Protein AF-A0A418V9H0-F1 (afdb_monomer)

Organism: NCBI:txid2320857

Sequence (199 aa):
MLCGQLSGVTATQVKPLPQEVEKPQDDLIAQVNNGQFNQQLPSVAAVNKEYMDDPIRFNDLFVCEVPVTAAPTDLKIIPINLLQTDTRQELTVQKDNGTSTTFKFWWYSNKTQSVSVSGTNCSTFGSFTNQVFALKLGWNLVTFTLNDDLKNSTFVVSAPTATRYTWTAANAAGAMLGQSNDPYFLMPWLHLDKYQNRR

pLDDT: mean 76.44, std 20.3, range [29.0, 96.19]

Radius of gyration: 23.07 Å; Cα contacts (8 Å, |Δi|>4): 344; chains: 1; bounding box: 83×70×34 Å

Foldseek 3Di:
DDDDDDDDDDPPPPPPDPPPPPPPPPDVAQEDDPQWGQDPDDDLVCCVVPPQVDFDQPQLQWAAPDKDKDGDRPWGKDKDQWHAYPVRFIKWQWDDPPQKIKTKMKIATQAQDKMFMFGDCTQQLATDHRAIDRDHHTIWIWMKMQGNVSRHIHIDIDHDDSDTTGMDGVLVVCVVSVNNPPPCSSPNSCVPPSNVPPD

Solvent-accessible surface area (backbone atoms only — not comparable to full-atom values): 11790 Å² total; per-residue (Å²): 135,83,88,80,87,82,78,88,75,80,79,73,76,75,71,77,70,76,76,75,71,74,65,76,83,73,48,86,72,56,84,66,58,90,76,53,54,80,78,79,67,78,50,63,68,54,43,63,71,74,55,59,90,71,51,47,49,65,73,47,65,52,45,35,81,53,68,45,70,75,63,60,92,85,49,40,28,50,75,41,50,61,46,40,38,95,86,66,49,47,30,24,38,63,46,78,71,89,60,36,43,33,38,48,27,41,35,32,25,81,45,68,47,77,35,49,34,28,29,40,69,16,55,80,56,15,19,38,74,72,44,58,41,66,45,44,59,30,68,25,27,36,37,38,37,38,37,71,80,63,47,40,34,48,68,45,59,44,75,66,67,97,68,78,63,66,67,35,53,38,64,62,56,25,46,76,70,74,33,65,86,45,95,41,49,80,43,36,34,44,76,38,84,94,32,58,90,64,114

Secondary structure (DSSP, 8-state):
--------------PPPP--------------BTTB----PPPHHHHHHHTTTSPEEGGGGS--SS-EE---TT-EEEEE--EE-TT--EEEEEEE-SS-EEEEEEEEESS-EEEEEEEEEETTTEEEEEEEEEE-SEEEEEEEEE-TTSSBEEEEEEPPPSPPPPPEEHHHHHHHTT-TT-TTTT-GGGGSTTTTT--

Structure (mmCIF, N/CA/C/O backbone):
data_AF-A0A418V9H0-F1
#
_entry.id   AF-A0A418V9H0-F1
#
loop_
_atom_site.group_PDB
_atom_site.id
_atom_site.type_symbol
_atom_site.label_atom_id
_atom_site.label_alt_id
_atom_site.label_comp_id
_atom_site.label_asym_id
_atom_site.label_entity_id
_atom_site.label_seq_id
_atom_site.pdbx_PDB_ins_code
_atom_site.Cartn_x
_atom_site.Cartn_y
_atom_site.Cartn_z
_atom_site.occupancy
_atom_site.B_iso_or_equiv
_atom_site.auth_seq_id
_atom_site.auth_comp_id
_atom_site.auth_asym_id
_atom_site.auth_atom_id
_atom_site.pdbx_PDB_model_num
ATOM 1 N N . MET A 1 1 ? -66.451 -52.970 -14.010 1.00 36.41 1 MET A N 1
ATOM 2 C CA . MET A 1 1 ? -65.063 -53.221 -13.561 1.00 36.41 1 MET A CA 1
ATOM 3 C C . MET A 1 1 ? -64.454 -51.856 -13.278 1.00 36.41 1 MET A C 1
ATOM 5 O O . MET A 1 1 ? -64.444 -51.046 -14.187 1.00 36.41 1 MET A O 1
ATOM 9 N N . LEU A 1 2 ? -64.394 -51.425 -12.018 1.00 30.86 2 LEU A N 1
ATOM 10 C CA . LEU A 1 2 ? -63.326 -51.678 -11.032 1.00 30.86 2 LEU A CA 1
ATOM 11 C C . LEU A 1 2 ? -61.987 -50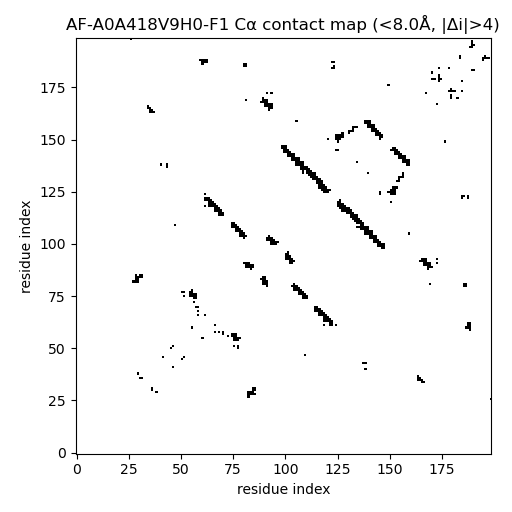.998 -11.381 1.00 30.86 2 LEU A C 1
ATOM 13 O O . LEU A 1 2 ? -61.351 -51.374 -12.357 1.00 30.86 2 LEU A O 1
ATOM 17 N N . CYS A 1 3 ? -61.594 -50.105 -10.458 1.00 29.00 3 CYS A N 1
ATOM 18 C CA . CYS A 1 3 ? -60.249 -49.609 -10.117 1.00 29.00 3 CYS A CA 1
ATOM 19 C C . CYS A 1 3 ? -59.576 -48.612 -11.089 1.00 29.00 3 CYS A C 1
ATOM 21 O O . CYS A 1 3 ? -59.570 -48.817 -12.288 1.00 29.00 3 CYS A O 1
ATOM 23 N N . GLY A 1 4 ? -58.954 -47.517 -10.640 1.00 31.64 4 GLY A N 1
ATOM 24 C CA . GLY A 1 4 ? -58.598 -47.135 -9.275 1.00 31.64 4 GLY A CA 1
ATOM 25 C C . GLY A 1 4 ? -58.100 -45.688 -9.169 1.00 31.64 4 GLY A C 1
ATOM 26 O O . GLY A 1 4 ? -57.751 -45.045 -10.155 1.00 31.64 4 GLY A O 1
ATOM 27 N N . GLN A 1 5 ? -58.128 -45.205 -7.927 1.00 39.94 5 GLN A N 1
ATOM 28 C CA . GLN A 1 5 ? -57.649 -43.910 -7.451 1.00 39.94 5 GLN A CA 1
ATOM 29 C C . GLN A 1 5 ? -56.185 -43.650 -7.825 1.00 39.94 5 GLN A C 1
ATOM 31 O O . GLN A 1 5 ? -55.339 -44.522 -7.639 1.00 39.94 5 GLN A O 1
ATOM 36 N N . LEU A 1 6 ? -55.875 -42.401 -8.178 1.00 36.12 6 LEU A N 1
ATOM 37 C CA . LEU A 1 6 ? -54.616 -41.789 -7.769 1.00 36.12 6 LEU A CA 1
ATOM 38 C C . LEU A 1 6 ? -54.927 -40.597 -6.871 1.00 36.12 6 LEU A C 1
ATOM 40 O O . LEU A 1 6 ? -55.603 -39.637 -7.238 1.00 36.12 6 LEU A O 1
ATOM 44 N N . SER A 1 7 ? -54.481 -40.789 -5.643 1.00 36.09 7 SER A N 1
ATOM 45 C CA . SER A 1 7 ? -54.538 -39.938 -4.475 1.00 36.09 7 SER A CA 1
ATOM 46 C C . SER A 1 7 ? -53.909 -38.571 -4.724 1.00 36.09 7 SER A C 1
ATOM 48 O O . SER A 1 7 ? -53.029 -38.411 -5.567 1.00 36.09 7 SER A O 1
ATOM 50 N N . GLY A 1 8 ? -54.375 -37.592 -3.952 1.00 42.38 8 GLY A N 1
ATOM 51 C CA . GLY A 1 8 ? -53.962 -36.204 -4.049 1.00 42.38 8 GLY A CA 1
ATOM 52 C C . GLY A 1 8 ? -52.459 -35.979 -3.921 1.00 42.38 8 GLY A C 1
ATOM 53 O O . GLY A 1 8 ? -51.765 -36.615 -3.131 1.00 42.38 8 GLY A O 1
ATOM 54 N N . VAL A 1 9 ? -52.002 -34.971 -4.652 1.00 33.25 9 VAL A N 1
ATOM 55 C CA . VAL A 1 9 ? -50.836 -34.184 -4.279 1.00 33.25 9 VAL A CA 1
ATOM 56 C C . VAL A 1 9 ? -51.324 -32.747 -4.240 1.00 33.25 9 VAL A C 1
ATOM 58 O O . VAL A 1 9 ? -51.521 -32.105 -5.270 1.00 33.25 9 VAL A O 1
ATOM 61 N N . THR A 1 10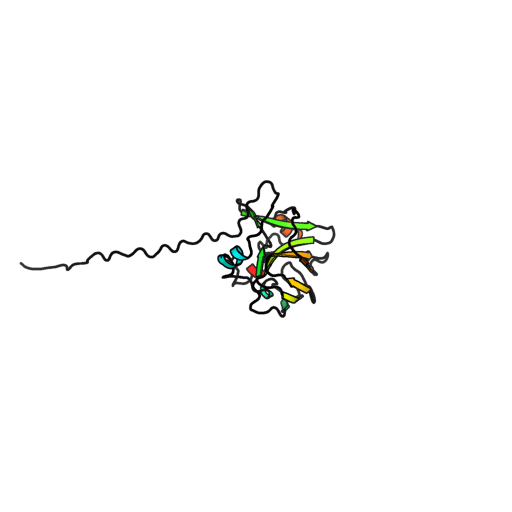 ? -51.609 -32.259 -3.037 1.00 39.78 10 THR A N 1
ATOM 62 C CA . THR A 1 10 ? -51.702 -30.827 -2.776 1.00 39.78 10 THR A CA 1
ATOM 63 C C . THR A 1 10 ? -50.382 -30.233 -3.246 1.00 39.78 10 THR A C 1
ATOM 65 O O . THR A 1 10 ? -49.327 -30.665 -2.785 1.00 39.78 10 THR A O 1
ATOM 68 N N . ALA A 1 11 ? -50.422 -29.298 -4.194 1.00 37.00 11 ALA A N 1
ATOM 69 C CA . ALA A 1 11 ? -49.233 -28.566 -4.595 1.00 37.00 11 ALA A CA 1
ATOM 70 C C . ALA A 1 11 ? -48.681 -27.867 -3.348 1.00 37.00 11 ALA A C 1
ATOM 72 O O . ALA A 1 11 ? -49.250 -26.883 -2.874 1.00 37.00 11 ALA A O 1
ATOM 73 N N . THR A 1 12 ? -47.609 -28.411 -2.775 1.00 34.84 12 THR A N 1
ATOM 74 C CA . THR A 1 12 ? -46.827 -27.723 -1.759 1.00 34.84 12 THR A CA 1
ATOM 75 C C . THR A 1 12 ? -46.377 -26.430 -2.419 1.00 34.84 12 THR A C 1
ATOM 77 O O . THR A 1 12 ? -45.584 -26.466 -3.360 1.00 34.84 12 THR A O 1
ATOM 80 N N . GLN A 1 13 ? -46.937 -25.295 -1.991 1.00 35.38 13 GLN A N 1
ATOM 81 C CA . GLN A 1 13 ? -46.391 -23.991 -2.336 1.00 35.38 13 GLN A CA 1
ATOM 82 C C . GLN A 1 13 ? -44.924 -24.036 -1.927 1.00 35.38 13 GLN A C 1
ATOM 84 O O . GLN A 1 13 ? -44.600 -24.032 -0.738 1.00 35.38 13 GLN A O 1
ATOM 89 N N . VAL A 1 14 ? -44.041 -24.139 -2.918 1.00 33.53 14 VAL A N 1
ATOM 90 C CA . VAL A 1 14 ? -42.623 -23.900 -2.718 1.00 33.53 14 VAL A CA 1
ATOM 91 C C . VAL A 1 14 ? -42.556 -22.447 -2.284 1.00 33.53 14 VAL A C 1
ATOM 93 O O . VAL A 1 14 ? -42.727 -21.535 -3.091 1.00 33.53 14 VAL A O 1
ATOM 96 N N . LYS A 1 15 ? -42.423 -22.238 -0.972 1.00 35.03 15 LYS A N 1
ATOM 97 C CA . LYS A 1 15 ? -42.097 -20.938 -0.405 1.00 35.03 15 LYS A CA 1
ATOM 98 C C . LYS A 1 15 ? -40.862 -20.474 -1.175 1.00 35.03 15 LYS A C 1
ATOM 100 O O . LYS A 1 15 ? -39.882 -21.225 -1.170 1.00 35.03 15 LYS A O 1
ATOM 105 N N . PRO A 1 16 ? -40.898 -19.321 -1.864 1.00 37.69 16 PRO A N 1
ATOM 106 C CA . PRO A 1 16 ? -39.698 -18.800 -2.485 1.00 37.69 16 PRO A CA 1
ATOM 107 C C . PRO A 1 16 ? -38.648 -18.745 -1.383 1.00 37.69 16 PRO A C 1
ATOM 109 O O . PRO A 1 16 ? -38.881 -18.131 -0.334 1.00 37.69 16 PRO A O 1
ATOM 112 N N . LEU A 1 17 ? -37.542 -19.466 -1.572 1.00 34.19 17 LEU A N 1
ATOM 113 C CA . LEU A 1 17 ? -36.351 -19.207 -0.780 1.00 34.19 17 LEU A CA 1
ATOM 114 C C . LEU A 1 17 ? -36.118 -17.697 -0.884 1.00 34.19 17 LEU A C 1
ATOM 116 O O . LEU A 1 17 ? -36.295 -17.157 -1.984 1.00 34.19 17 LEU A O 1
ATOM 120 N N . PRO A 1 18 ? -35.822 -16.997 0.227 1.00 38.66 18 PRO A N 1
ATOM 121 C CA . PRO A 1 18 ? -35.423 -15.605 0.130 1.00 38.66 18 PRO A CA 1
ATOM 122 C C . PRO A 1 18 ? -34.350 -15.563 -0.948 1.00 38.66 18 PRO A C 1
ATOM 124 O O . PRO A 1 18 ? -33.385 -16.322 -0.853 1.00 38.66 18 PRO A O 1
ATOM 127 N N . GLN A 1 19 ? -34.569 -14.774 -2.004 1.00 35.78 19 GLN A N 1
ATOM 128 C CA . GLN A 1 19 ? -33.468 -14.420 -2.879 1.00 35.78 19 GLN A CA 1
ATOM 129 C C . GLN A 1 19 ? -32.416 -13.874 -1.929 1.00 35.78 19 GLN A C 1
ATOM 131 O O . GLN A 1 19 ? -32.634 -12.846 -1.282 1.00 35.78 19 GLN A O 1
ATOM 136 N N . GLU A 1 20 ? -31.337 -14.629 -1.762 1.00 35.72 20 GLU A N 1
ATOM 137 C CA . GLU A 1 20 ? -30.095 -14.064 -1.302 1.00 35.72 20 GLU A CA 1
ATOM 138 C C . GLU A 1 20 ? -29.830 -12.993 -2.348 1.00 35.72 20 GLU A C 1
ATOM 140 O O . GLU A 1 20 ? -29.535 -13.284 -3.506 1.00 35.72 20 GLU A O 1
ATOM 145 N N . VAL A 1 21 ? -30.185 -11.758 -1.992 1.00 37.34 21 VAL A N 1
ATOM 146 C CA . VAL A 1 21 ? -29.802 -10.591 -2.759 1.00 37.34 21 VAL A CA 1
ATOM 147 C C . VAL A 1 21 ? -28.298 -10.673 -2.681 1.00 37.34 21 VAL A C 1
ATOM 149 O O . VAL A 1 21 ? -27.724 -10.356 -1.639 1.00 37.34 21 VAL A O 1
ATOM 152 N N . GLU A 1 22 ? -27.705 -11.233 -3.730 1.00 34.69 22 GLU A N 1
ATOM 153 C CA . GLU A 1 22 ? -26.295 -11.134 -4.024 1.00 34.69 22 GLU A CA 1
ATOM 154 C C . GLU A 1 22 ? -26.033 -9.641 -3.907 1.00 34.69 22 GLU A C 1
ATOM 156 O O . GLU A 1 22 ? -26.464 -8.845 -4.749 1.00 34.69 22 GLU A O 1
ATOM 161 N N . LYS A 1 23 ? -25.513 -9.228 -2.742 1.00 33.81 23 LYS A N 1
ATOM 162 C CA . LYS A 1 23 ? -25.071 -7.857 -2.574 1.00 33.81 23 LYS A CA 1
ATOM 163 C C . LYS A 1 23 ? -24.129 -7.673 -3.749 1.00 33.81 23 LYS A C 1
ATOM 165 O O . LYS A 1 23 ? -23.259 -8.535 -3.916 1.00 33.81 23 LYS A O 1
ATOM 170 N N . PRO A 1 24 ? -24.298 -6.618 -4.560 1.00 37.59 24 PRO A N 1
ATOM 171 C CA . PRO A 1 24 ? -23.217 -6.216 -5.424 1.00 37.59 24 PRO A CA 1
ATOM 172 C C . PRO A 1 24 ? -21.984 -6.244 -4.533 1.00 37.59 24 PRO A C 1
ATOM 174 O O . PRO A 1 24 ? -21.991 -5.675 -3.433 1.00 37.59 24 PRO A O 1
ATOM 177 N N . GLN A 1 25 ? -20.993 -7.027 -4.935 1.00 39.03 25 GLN A N 1
ATOM 178 C CA .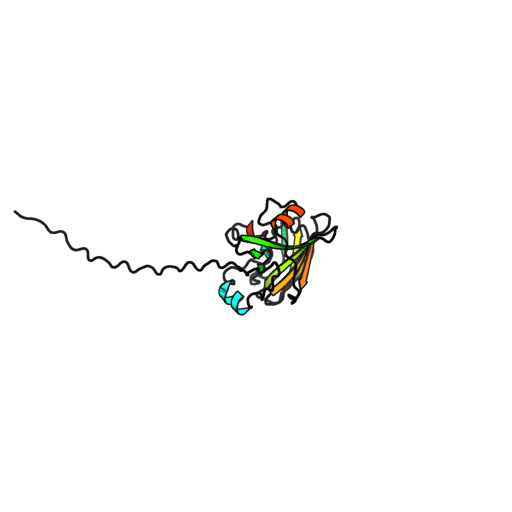 GLN A 1 25 ? -19.652 -6.861 -4.428 1.00 39.03 25 GLN A CA 1
ATOM 179 C C . GLN A 1 25 ? -19.255 -5.496 -4.989 1.00 39.03 25 GLN A C 1
ATOM 181 O O . GLN A 1 25 ? -18.672 -5.379 -6.061 1.00 39.03 25 GLN A O 1
ATOM 186 N N . ASP A 1 26 ? -19.794 -4.450 -4.359 1.00 38.88 26 ASP A N 1
ATOM 187 C CA . ASP A 1 26 ? -19.398 -3.082 -4.563 1.00 38.88 26 ASP A CA 1
ATOM 188 C C . ASP A 1 26 ? -18.017 -3.070 -3.928 1.00 38.88 26 ASP A C 1
ATOM 190 O O . ASP A 1 26 ? -17.820 -2.707 -2.765 1.00 38.88 26 ASP A O 1
ATOM 194 N N . ASP A 1 27 ? -17.046 -3.517 -4.724 1.00 40.44 27 ASP A N 1
ATOM 195 C CA . ASP A 1 27 ? -15.684 -3.035 -4.663 1.00 40.44 27 ASP A CA 1
ATOM 196 C C . ASP A 1 27 ? -15.790 -1.522 -4.443 1.00 40.44 27 ASP A C 1
ATOM 198 O O . ASP A 1 27 ? -16.776 -0.881 -4.820 1.00 40.44 27 ASP A O 1
ATOM 202 N N . LEU A 1 28 ? -14.806 -0.906 -3.806 1.00 40.28 28 LEU A N 1
ATOM 203 C CA . LEU A 1 28 ? -14.774 0.545 -3.647 1.00 40.28 28 LEU A CA 1
ATOM 204 C C . LEU A 1 28 ? -14.651 1.224 -5.035 1.00 40.28 28 LEU A C 1
ATOM 206 O O . LEU A 1 28 ? -13.593 1.738 -5.391 1.00 40.28 28 LEU A O 1
ATOM 210 N N . ILE A 1 29 ? -15.730 1.228 -5.832 1.00 37.91 29 ILE A N 1
ATOM 211 C CA . ILE A 1 29 ? -15.846 1.776 -7.180 1.00 37.91 29 ILE A CA 1
ATOM 212 C C . ILE A 1 29 ? -16.030 3.261 -6.984 1.00 37.91 29 ILE A C 1
ATOM 214 O O . ILE A 1 29 ? -17.123 3.815 -6.853 1.00 37.91 29 ILE A O 1
ATOM 218 N N . ALA A 1 30 ? -14.901 3.925 -6.894 1.00 43.41 30 ALA A N 1
ATOM 219 C CA . ALA A 1 30 ? -14.876 5.346 -6.735 1.00 43.41 30 ALA A CA 1
ATOM 220 C C . ALA A 1 30 ? -14.892 5.994 -8.119 1.00 43.41 30 ALA A C 1
ATOM 222 O O . ALA A 1 30 ? -14.017 5.762 -8.951 1.00 43.41 30 ALA A O 1
ATOM 223 N N . GLN A 1 31 ? -15.916 6.806 -8.371 1.00 38.06 31 GLN A N 1
ATOM 224 C CA . GLN A 1 31 ? -16.119 7.437 -9.671 1.00 38.06 31 GLN A CA 1
ATOM 225 C C . GLN A 1 31 ? -14.971 8.405 -10.001 1.00 38.06 31 GLN A C 1
ATOM 227 O O . GLN A 1 31 ? -14.686 9.343 -9.251 1.00 38.06 31 GLN A O 1
ATOM 232 N N . VAL A 1 32 ? -14.312 8.183 -11.141 1.00 40.53 32 VAL A N 1
ATOM 233 C CA . VAL A 1 32 ? -13.245 9.045 -11.665 1.00 40.53 32 VAL A CA 1
ATOM 234 C C . VAL A 1 32 ? -13.847 10.005 -12.689 1.00 40.53 32 VAL A C 1
ATOM 236 O O . VAL A 1 32 ? -14.213 9.592 -13.781 1.00 40.53 32 VAL A O 1
ATOM 239 N N . ASN A 1 33 ? -13.897 11.302 -12.372 1.00 35.50 33 ASN A N 1
ATOM 240 C CA . ASN A 1 33 ? -14.222 12.346 -13.349 1.00 35.50 33 ASN A CA 1
ATOM 241 C C . ASN A 1 33 ? -12.935 13.082 -13.769 1.00 35.50 33 ASN A C 1
ATOM 243 O O . ASN A 1 33 ? -12.252 13.681 -12.938 1.00 35.50 33 ASN A O 1
ATOM 247 N N . ASN A 1 34 ? -12.599 13.055 -15.066 1.00 40.12 34 ASN A N 1
ATOM 248 C CA . ASN A 1 34 ? -11.502 13.820 -15.692 1.00 40.12 34 ASN A CA 1
ATOM 249 C C . ASN A 1 34 ? -10.098 13.640 -15.077 1.00 40.12 34 ASN A C 1
ATOM 251 O O . ASN A 1 34 ? -9.319 14.591 -15.009 1.00 40.12 34 ASN A O 1
ATOM 255 N N . GLY A 1 35 ? -9.758 12.435 -14.608 1.00 35.44 35 GLY A N 1
ATOM 256 C CA . GLY A 1 35 ? -8.418 12.149 -14.073 1.00 35.44 35 GLY A CA 1
ATOM 257 C C . GLY A 1 35 ? -8.074 12.909 -12.783 1.00 35.44 35 GLY A C 1
ATOM 258 O O . GLY A 1 35 ? -6.928 12.874 -12.337 1.00 35.44 35 GLY A O 1
ATOM 259 N N . GLN A 1 36 ? -9.052 13.581 -12.164 1.00 36.53 36 GLN A N 1
ATOM 260 C CA . GLN A 1 36 ? -8.917 14.207 -10.856 1.00 36.53 36 GLN A CA 1
ATOM 261 C C . GLN A 1 36 ? -9.799 13.471 -9.865 1.00 36.53 36 GLN A C 1
ATOM 263 O O . GLN A 1 36 ? -11.017 13.620 -9.833 1.00 36.53 36 GLN A O 1
ATOM 268 N N . PHE A 1 37 ? -9.157 12.674 -9.030 1.00 48.69 37 PHE A N 1
ATOM 269 C CA . PHE A 1 37 ? -9.846 11.927 -8.006 1.00 48.69 37 PHE A CA 1
ATOM 270 C C . PHE A 1 37 ? -9.773 12.669 -6.673 1.00 48.69 37 PHE A C 1
ATOM 272 O O . PHE A 1 37 ? -8.701 12.848 -6.094 1.00 48.69 37 PHE A O 1
ATOM 279 N N . ASN A 1 38 ? -10.932 13.133 -6.212 1.00 44.97 38 ASN A N 1
ATOM 280 C CA . ASN A 1 38 ? -11.139 13.713 -4.892 1.00 44.97 38 ASN A CA 1
ATOM 281 C C . ASN A 1 38 ? -11.842 12.662 -4.028 1.00 44.97 38 ASN A C 1
ATOM 283 O O . ASN A 1 38 ? -13.038 12.789 -3.776 1.00 44.97 38 ASN A O 1
ATOM 287 N N . GLN A 1 39 ? -11.168 11.571 -3.649 1.00 57.22 39 GLN A N 1
ATOM 288 C CA . GLN A 1 39 ? -11.829 10.601 -2.776 1.00 57.22 39 GLN A CA 1
ATOM 289 C C . GLN A 1 39 ? -12.039 11.232 -1.402 1.00 57.22 39 GLN A C 1
ATOM 291 O O . GLN A 1 39 ? -11.108 11.387 -0.613 1.00 57.22 39 GLN A O 1
ATOM 296 N N . GLN A 1 40 ? -13.295 11.528 -1.083 1.00 61.94 40 GLN A N 1
ATOM 297 C CA . GLN A 1 40 ? -13.753 11.289 0.273 1.00 61.94 40 GLN A CA 1
ATOM 298 C C . GLN A 1 40 ? -13.736 9.771 0.451 1.00 61.94 40 GLN A C 1
ATOM 300 O O . GLN A 1 40 ? -14.643 9.077 0.000 1.00 61.94 40 GLN A O 1
ATOM 305 N N . LEU A 1 41 ? -12.651 9.250 1.026 1.00 74.06 41 LEU A N 1
ATOM 306 C CA . LEU A 1 41 ? -12.591 7.857 1.459 1.00 74.06 41 LEU A CA 1
ATOM 307 C C . LEU A 1 41 ? -13.832 7.557 2.320 1.00 74.06 41 LEU A C 1
ATOM 309 O O . LEU A 1 41 ? -14.263 8.446 3.068 1.00 74.06 41 LEU A O 1
ATOM 313 N N . PRO A 1 42 ? -14.409 6.343 2.255 1.00 75.31 42 PRO A N 1
ATOM 314 C CA . PRO A 1 42 ? -15.587 6.022 3.045 1.00 75.31 42 PRO A CA 1
ATOM 315 C C . PRO A 1 42 ? -15.347 6.322 4.523 1.00 75.31 42 PRO A C 1
ATOM 317 O O . PRO A 1 42 ? -14.252 6.109 5.051 1.00 75.31 42 PRO A O 1
ATOM 320 N N . SER A 1 43 ? -16.373 6.823 5.209 1.00 77.19 43 SER A N 1
ATOM 321 C CA . SER A 1 43 ? -16.249 7.110 6.638 1.00 77.19 43 SER A CA 1
ATOM 322 C C . SER A 1 43 ? -15.877 5.847 7.424 1.00 77.19 43 SER A C 1
ATOM 324 O O . SER A 1 43 ? -16.249 4.738 7.046 1.00 77.19 43 SER A O 1
ATOM 326 N N . VAL A 1 44 ? -15.212 6.013 8.569 1.00 77.75 44 VAL A N 1
ATOM 327 C CA . VAL A 1 44 ? -14.890 4.911 9.498 1.00 77.75 44 VAL A CA 1
ATOM 328 C C . VAL A 1 44 ? -16.127 4.061 9.816 1.00 77.75 44 VAL A C 1
ATOM 330 O O . VAL A 1 44 ? -16.047 2.838 9.870 1.00 77.75 44 VAL A O 1
ATOM 333 N N . ALA A 1 45 ? -17.286 4.703 9.989 1.00 78.00 45 ALA A N 1
ATOM 334 C CA . ALA A 1 45 ? -18.546 4.018 10.255 1.00 78.00 45 ALA A CA 1
ATOM 335 C C . ALA A 1 45 ? -19.021 3.171 9.063 1.00 78.00 45 ALA A C 1
ATOM 337 O O . ALA A 1 45 ? -19.454 2.041 9.271 1.00 78.00 45 ALA A O 1
ATOM 338 N N . ALA A 1 46 ? -18.906 3.690 7.836 1.00 81.19 46 ALA A N 1
ATOM 339 C CA . ALA A 1 46 ? -19.231 2.939 6.623 1.00 81.19 46 ALA A CA 1
ATOM 340 C C . ALA A 1 46 ? -18.296 1.735 6.470 1.00 81.19 46 ALA A C 1
ATOM 342 O O . ALA A 1 46 ? -18.769 0.613 6.317 1.00 81.19 46 ALA A O 1
ATOM 343 N N . VAL A 1 47 ? -16.984 1.938 6.650 1.00 80.25 47 VAL A N 1
ATOM 344 C CA . VAL A 1 47 ? -16.010 0.846 6.543 1.00 80.25 47 VAL A CA 1
ATOM 345 C C . VAL A 1 47 ? -16.268 -0.253 7.567 1.00 80.25 47 VAL A C 1
ATOM 347 O O . VAL A 1 47 ? -16.316 -1.431 7.217 1.00 80.25 47 VAL A O 1
ATOM 350 N N . ASN A 1 48 ? -16.506 0.131 8.822 1.00 79.12 48 ASN A N 1
ATOM 351 C CA . ASN A 1 48 ? -16.821 -0.816 9.888 1.00 79.12 48 ASN A CA 1
ATOM 352 C C . ASN A 1 48 ? -18.127 -1.578 9.681 1.00 79.12 48 ASN A C 1
ATOM 354 O O . ASN A 1 48 ? -18.258 -2.677 10.209 1.00 79.12 48 ASN A O 1
ATOM 358 N N . LYS A 1 49 ? -19.082 -1.007 8.946 1.00 80.38 49 LYS A N 1
ATOM 359 C CA . LYS A 1 49 ? -20.372 -1.636 8.679 1.00 80.38 49 LYS A CA 1
ATOM 360 C C . LYS A 1 49 ? -20.338 -2.554 7.456 1.00 80.38 49 LYS A C 1
ATOM 362 O O . LYS A 1 49 ? -21.049 -3.551 7.451 1.00 80.38 49 LYS A O 1
ATOM 367 N N . GLU A 1 50 ? -19.585 -2.191 6.422 1.00 77.75 50 GLU A N 1
ATOM 368 C CA . GLU A 1 50 ? -19.702 -2.813 5.095 1.00 77.75 50 GLU A CA 1
ATOM 369 C C . GLU A 1 50 ? -18.534 -3.736 4.739 1.00 77.75 50 GLU A C 1
ATOM 371 O O . GLU A 1 50 ? -18.761 -4.743 4.080 1.00 77.75 50 GLU A O 1
ATOM 376 N N . TYR A 1 51 ? -17.311 -3.444 5.202 1.00 76.69 51 TYR A N 1
ATOM 377 C CA . TYR A 1 51 ? -16.095 -4.113 4.700 1.00 76.69 51 TYR A CA 1
ATOM 378 C C . TYR A 1 51 ? -15.285 -4.834 5.791 1.00 76.69 51 TYR A C 1
ATOM 380 O O . TYR A 1 51 ? -14.279 -5.483 5.515 1.00 76.69 51 TYR A O 1
ATOM 388 N N . MET A 1 52 ? -15.700 -4.734 7.056 1.00 78.62 52 MET A N 1
ATOM 389 C CA . MET A 1 52 ? -14.933 -5.243 8.205 1.00 78.62 52 MET A CA 1
ATOM 390 C C . MET A 1 52 ? -15.209 -6.697 8.591 1.00 78.62 52 MET A C 1
ATOM 392 O O . MET A 1 52 ? -14.584 -7.211 9.536 1.00 78.62 52 MET A O 1
ATOM 396 N N . ASP A 1 53 ? -16.094 -7.352 7.846 1.00 74.81 53 ASP A N 1
ATOM 397 C CA . ASP A 1 53 ? -16.341 -8.787 7.947 1.00 74.81 53 ASP A CA 1
ATOM 398 C C . ASP A 1 53 ? -15.202 -9.600 7.323 1.00 74.81 53 ASP A C 1
ATOM 400 O O . ASP A 1 53 ? -14.985 -10.736 7.741 1.00 74.81 53 ASP A O 1
ATOM 404 N N . ASP A 1 54 ? -14.412 -9.006 6.417 1.00 74.56 54 ASP A N 1
ATOM 405 C CA . ASP A 1 54 ? -13.381 -9.749 5.691 1.00 74.56 54 ASP A CA 1
ATOM 406 C C . ASP A 1 54 ? -12.042 -9.008 5.446 1.00 74.56 54 ASP A C 1
ATOM 408 O O . ASP A 1 54 ? -11.556 -8.915 4.316 1.00 74.56 54 ASP A O 1
ATOM 412 N N . PRO A 1 55 ? -11.392 -8.479 6.499 1.00 84.06 55 PRO A N 1
ATOM 413 C CA . PRO A 1 55 ? -10.143 -7.731 6.379 1.00 84.06 55 PRO A CA 1
ATOM 414 C C . PRO A 1 55 ? -8.940 -8.623 6.040 1.00 84.06 55 PRO A C 1
ATOM 416 O O . PRO A 1 55 ? -8.902 -9.820 6.338 1.00 84.06 55 PRO A O 1
ATOM 419 N N . ILE A 1 56 ? -7.879 -7.999 5.530 1.00 88.31 56 ILE A N 1
ATOM 420 C CA . ILE A 1 56 ? -6.575 -8.645 5.368 1.00 88.31 56 ILE A CA 1
ATOM 421 C C . ILE A 1 56 ? -5.817 -8.550 6.691 1.00 88.31 56 ILE A C 1
ATOM 423 O O . ILE A 1 56 ? -5.785 -7.502 7.349 1.00 88.31 56 ILE A O 1
ATOM 427 N N . ARG A 1 57 ? -5.206 -9.662 7.118 1.00 88.50 57 ARG A N 1
ATOM 428 C CA . ARG A 1 57 ? -4.347 -9.630 8.305 1.00 88.50 57 ARG A CA 1
ATOM 429 C C . ARG A 1 57 ? -3.091 -8.858 7.949 1.00 88.50 57 ARG A C 1
ATOM 431 O O . ARG A 1 57 ? -2.507 -9.080 6.895 1.00 88.50 57 ARG A O 1
ATOM 438 N N . PHE A 1 58 ? -2.622 -8.025 8.870 1.00 89.69 58 PHE A N 1
ATOM 439 C CA . PHE A 1 58 ? -1.452 -7.180 8.631 1.00 89.69 58 PHE A CA 1
ATOM 440 C C . PHE A 1 58 ? -0.226 -7.963 8.116 1.00 89.69 58 PHE A C 1
ATOM 442 O O . PHE A 1 58 ? 0.465 -7.505 7.215 1.00 89.69 58 PHE A O 1
ATOM 449 N N . ASN A 1 59 ? 0.007 -9.172 8.637 1.00 84.00 59 ASN A N 1
ATOM 450 C CA . ASN A 1 59 ? 1.128 -10.023 8.222 1.00 84.00 59 ASN A CA 1
ATOM 451 C C . ASN A 1 59 ? 1.038 -10.477 6.764 1.00 84.00 59 ASN A C 1
ATOM 453 O O . ASN A 1 59 ? 2.064 -10.678 6.130 1.00 84.00 59 ASN A O 1
ATOM 457 N N . ASP A 1 60 ? -0.176 -10.648 6.251 1.00 89.00 60 ASP A N 1
ATOM 458 C CA . ASP A 1 60 ? -0.395 -11.165 4.908 1.00 89.00 60 ASP A CA 1
ATOM 459 C C . ASP A 1 60 ? -0.280 -10.082 3.832 1.00 89.00 60 ASP A C 1
ATOM 461 O O . ASP A 1 60 ? -0.168 -10.410 2.656 1.00 89.00 60 ASP A O 1
ATOM 465 N N . LEU A 1 61 ? -0.263 -8.800 4.225 1.00 89.94 61 LEU A N 1
ATOM 466 C CA . LEU A 1 61 ? -0.002 -7.682 3.310 1.00 89.94 61 LEU A CA 1
ATOM 467 C C . LEU A 1 61 ? 1.367 -7.802 2.631 1.00 89.94 61 LEU A C 1
ATOM 469 O O . LEU A 1 61 ? 1.576 -7.222 1.568 1.00 89.94 61 LEU A O 1
ATOM 473 N N . PHE A 1 62 ? 2.290 -8.545 3.248 1.00 88.94 62 PHE A N 1
ATOM 474 C CA . PHE A 1 62 ? 3.650 -8.747 2.780 1.00 88.94 62 PHE A CA 1
ATOM 475 C C . PHE A 1 62 ? 3.856 -10.236 2.484 1.00 88.94 62 PHE A C 1
ATOM 477 O O . PHE A 1 62 ? 4.033 -11.047 3.391 1.00 88.94 62 PHE A O 1
ATOM 484 N N . VAL A 1 63 ? 3.835 -10.612 1.207 1.00 88.56 63 VAL A N 1
ATOM 485 C CA . VAL A 1 63 ? 4.193 -11.974 0.788 1.00 88.56 63 VAL A CA 1
ATOM 486 C C . VAL A 1 63 ? 5.706 -12.031 0.635 1.00 88.56 63 VAL A C 1
ATOM 488 O O . VAL A 1 63 ? 6.236 -11.559 -0.365 1.00 88.56 63 VAL A O 1
ATOM 491 N N . CYS A 1 64 ? 6.391 -12.549 1.655 1.00 87.69 64 CYS A N 1
ATOM 492 C CA . CYS A 1 64 ? 7.852 -12.595 1.763 1.00 87.69 64 CYS A CA 1
ATOM 493 C C . CYS A 1 64 ? 8.351 -14.021 2.007 1.00 87.69 64 CYS A C 1
ATOM 495 O O . CYS A 1 64 ? 7.611 -14.852 2.531 1.00 87.69 64 CYS A O 1
ATOM 497 N N . GLU A 1 65 ? 9.630 -14.280 1.729 1.00 86.38 65 GLU A N 1
ATOM 498 C CA . GLU A 1 65 ? 10.270 -15.563 2.061 1.00 86.38 65 GLU A CA 1
ATOM 499 C C . GLU A 1 65 ? 10.427 -15.751 3.580 1.00 86.38 65 GLU A C 1
ATOM 501 O O . GLU A 1 65 ? 10.234 -16.848 4.099 1.00 86.38 65 GLU A O 1
ATOM 506 N N . VAL A 1 66 ? 10.747 -14.672 4.308 1.00 75.31 66 VAL A N 1
ATOM 507 C CA . VAL A 1 66 ? 10.921 -14.684 5.773 1.00 75.31 66 VAL A CA 1
ATOM 508 C C . VAL A 1 66 ? 10.256 -13.449 6.399 1.00 75.31 66 VAL A C 1
ATOM 510 O O . VAL A 1 66 ? 10.939 -12.468 6.706 1.00 75.31 66 VAL A O 1
ATOM 513 N N . PRO A 1 67 ? 8.921 -13.431 6.568 1.00 70.62 67 PRO A N 1
ATOM 514 C CA . PRO A 1 67 ? 8.253 -12.333 7.252 1.00 70.62 67 PRO A CA 1
ATOM 515 C C . PRO A 1 67 ? 8.453 -12.452 8.770 1.00 70.62 67 PRO A C 1
ATOM 517 O O . PRO A 1 67 ? 8.069 -13.445 9.389 1.00 70.62 67 PRO A O 1
ATOM 520 N N . VAL A 1 68 ? 9.008 -11.414 9.395 1.00 73.12 68 VAL A N 1
ATOM 521 C CA . VAL A 1 68 ? 9.078 -11.278 10.856 1.00 73.12 68 VAL A CA 1
ATOM 522 C C . VAL A 1 68 ? 8.202 -10.106 11.262 1.00 73.12 68 VAL A C 1
ATOM 524 O O . VAL A 1 68 ? 8.482 -8.960 10.924 1.00 73.12 68 VAL A O 1
ATOM 527 N N . THR A 1 69 ? 7.127 -10.391 11.987 1.00 72.38 69 THR A N 1
ATOM 528 C CA . THR A 1 69 ? 6.126 -9.394 12.375 1.00 72.38 69 THR A CA 1
ATOM 529 C C . THR A 1 69 ? 5.475 -9.785 13.693 1.00 72.38 69 THR A C 1
ATOM 531 O O . THR A 1 69 ? 5.173 -10.953 13.934 1.00 72.38 69 THR A O 1
ATOM 534 N N . ALA A 1 70 ? 5.239 -8.782 14.536 1.00 71.00 70 ALA A N 1
ATOM 535 C CA . ALA A 1 70 ? 4.507 -8.906 15.792 1.00 71.00 70 ALA A CA 1
ATOM 536 C C . ALA A 1 70 ? 3.152 -8.177 15.727 1.00 71.00 70 ALA A C 1
ATOM 538 O O . ALA A 1 70 ? 2.732 -7.549 16.698 1.00 71.00 70 ALA A O 1
ATOM 539 N N . ALA A 1 71 ? 2.472 -8.200 14.574 1.00 84.62 71 ALA A N 1
ATOM 540 C CA . ALA A 1 71 ? 1.136 -7.622 14.478 1.00 84.62 71 ALA A CA 1
ATOM 541 C C . ALA A 1 71 ? 0.133 -8.430 15.327 1.00 84.62 71 ALA A C 1
ATOM 543 O O . ALA A 1 71 ? 0.099 -9.662 15.222 1.00 84.62 71 ALA A O 1
ATOM 544 N N . PRO A 1 72 ? -0.712 -7.774 16.140 1.00 85.12 72 PRO A N 1
ATOM 545 C CA . PRO A 1 72 ? -1.743 -8.473 16.893 1.00 85.12 72 PRO A CA 1
ATOM 546 C C . PRO A 1 72 ? -2.790 -9.068 15.942 1.00 85.12 72 PRO A C 1
ATOM 548 O O . PRO A 1 72 ? -3.083 -8.514 14.882 1.00 85.12 72 PRO A O 1
ATOM 551 N N . THR A 1 73 ? -3.374 -10.206 16.319 1.00 85.69 73 THR A N 1
ATOM 552 C CA . THR A 1 73 ? -4.331 -10.950 15.476 1.00 85.69 73 THR A CA 1
ATOM 553 C C . THR A 1 73 ? -5.637 -10.204 15.219 1.00 85.69 73 THR A C 1
ATOM 555 O O . THR A 1 73 ? -6.341 -10.524 14.266 1.00 85.69 73 THR A O 1
ATOM 558 N N . ASP A 1 74 ? -5.955 -9.215 16.049 1.00 87.88 74 ASP A N 1
ATOM 559 C CA . ASP A 1 74 ? -7.164 -8.403 15.955 1.00 87.88 74 ASP A CA 1
ATOM 560 C C . ASP A 1 74 ? -6.953 -7.046 15.251 1.00 87.88 74 ASP A C 1
ATOM 562 O O . ASP A 1 74 ? -7.895 -6.247 15.151 1.00 87.88 74 ASP A O 1
ATOM 566 N N . LEU A 1 75 ? -5.741 -6.794 14.734 1.00 90.88 75 LEU A N 1
ATOM 567 C CA . LEU A 1 75 ? -5.475 -5.706 13.797 1.00 90.88 75 LEU A CA 1
ATOM 568 C C . LEU A 1 75 ? -6.016 -6.091 12.419 1.00 90.88 75 LEU A C 1
ATOM 570 O O . LEU A 1 75 ? -5.495 -6.982 11.745 1.00 90.88 75 LEU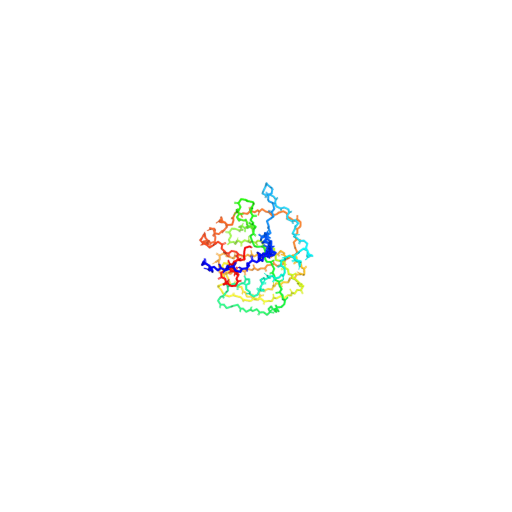 A O 1
ATOM 574 N N . LYS A 1 76 ? -7.066 -5.387 12.010 1.00 88.88 76 LYS A N 1
ATOM 575 C CA . LYS A 1 76 ? -7.757 -5.568 10.737 1.00 88.88 76 LYS A CA 1
ATOM 576 C C . LYS A 1 76 ? -7.353 -4.443 9.792 1.00 88.88 76 LYS A C 1
ATOM 578 O O . LYS A 1 76 ? -7.491 -3.273 10.159 1.00 88.88 76 LYS A O 1
ATOM 583 N N . ILE A 1 77 ? -6.886 -4.804 8.597 1.00 91.94 77 ILE A N 1
ATOM 584 C CA . ILE A 1 77 ? -6.493 -3.851 7.559 1.00 91.94 77 ILE A CA 1
ATOM 585 C C . ILE A 1 77 ? -7.357 -4.030 6.320 1.00 91.94 77 ILE A C 1
ATOM 587 O O . ILE A 1 77 ? -7.588 -5.153 5.877 1.00 91.94 77 ILE A O 1
ATOM 591 N N . ILE A 1 78 ? -7.790 -2.911 5.745 1.00 90.62 78 ILE A N 1
ATOM 592 C CA . ILE A 1 78 ? -8.385 -2.870 4.407 1.00 90.62 78 ILE A CA 1
ATOM 593 C C . ILE A 1 78 ? -7.497 -1.958 3.549 1.00 90.62 78 ILE A C 1
ATOM 595 O O . ILE A 1 78 ? -7.510 -0.738 3.743 1.00 90.62 78 ILE A O 1
ATOM 599 N N . PRO A 1 79 ? -6.654 -2.532 2.677 1.00 90.75 79 PRO A N 1
ATOM 600 C CA . PRO A 1 79 ? -5.775 -1.783 1.799 1.00 90.75 79 PRO A CA 1
ATOM 601 C C . PRO A 1 79 ? -6.479 -1.395 0.494 1.00 90.75 79 PRO A C 1
ATOM 603 O O . PRO A 1 79 ? -7.139 -2.208 -0.142 1.00 90.75 79 PRO A O 1
ATOM 606 N N . ILE A 1 80 ? -6.259 -0.161 0.058 1.00 88.75 80 ILE A N 1
ATOM 607 C CA . ILE A 1 80 ? -6.527 0.324 -1.294 1.00 88.75 80 ILE A CA 1
ATOM 608 C C . ILE A 1 80 ? -5.169 0.672 -1.902 1.00 88.75 80 ILE A C 1
ATOM 610 O O . ILE A 1 80 ? -4.615 1.748 -1.647 1.00 88.75 80 ILE A O 1
ATOM 614 N N . ASN A 1 81 ? -4.614 -0.262 -2.673 1.00 90.44 81 ASN A N 1
ATOM 615 C CA . ASN A 1 81 ? -3.353 -0.050 -3.390 1.00 90.44 81 ASN A CA 1
ATOM 616 C C . ASN A 1 81 ? -3.582 0.307 -4.863 1.00 90.44 81 ASN A C 1
ATOM 618 O O . ASN A 1 81 ? -2.768 1.020 -5.448 1.00 90.44 81 ASN A O 1
ATOM 622 N N . LEU A 1 82 ? -4.698 -0.156 -5.429 1.00 87.69 82 LEU A N 1
ATOM 623 C CA . LEU A 1 82 ? -5.190 0.194 -6.754 1.00 87.69 82 LEU A CA 1
ATOM 624 C C . LEU A 1 82 ? -6.615 0.742 -6.640 1.00 87.69 82 LEU A C 1
ATOM 626 O O . LEU A 1 82 ? -7.354 0.391 -5.723 1.00 87.69 82 LEU A O 1
ATOM 630 N N . LEU A 1 83 ? -6.995 1.586 -7.590 1.00 81.94 83 LEU A N 1
ATOM 631 C CA . LEU A 1 83 ? -8.380 1.963 -7.847 1.00 81.94 83 LEU A CA 1
ATOM 632 C C . LEU A 1 83 ? -8.818 1.397 -9.183 1.00 81.94 83 LEU A C 1
ATOM 634 O O . LEU A 1 83 ? -7.993 1.230 -10.075 1.00 81.94 83 LEU A O 1
ATOM 638 N N . GLN A 1 84 ? -10.115 1.188 -9.349 1.00 79.81 84 GLN A N 1
ATOM 639 C CA . GLN A 1 84 ? -10.683 0.776 -10.620 1.00 79.81 84 GLN A CA 1
ATOM 640 C C . GLN A 1 84 ? -11.662 1.838 -11.131 1.00 79.81 84 GLN A C 1
ATOM 642 O O . GLN A 1 84 ? -12.478 2.361 -10.372 1.00 79.81 84 GLN A O 1
ATOM 647 N N . THR A 1 85 ? -11.557 2.187 -12.413 1.00 76.25 85 THR A N 1
ATOM 648 C CA . THR A 1 85 ? -12.534 3.049 -13.093 1.00 76.25 85 THR A CA 1
ATOM 649 C C . THR A 1 85 ? -13.820 2.284 -13.418 1.00 76.25 85 THR A C 1
ATOM 651 O O . THR A 1 85 ? -13.865 1.056 -13.395 1.00 76.25 85 THR A O 1
ATOM 654 N N . ASP A 1 86 ? -14.859 3.008 -13.827 1.00 73.56 86 ASP A N 1
ATOM 655 C CA . ASP A 1 86 ? -16.091 2.451 -14.407 1.00 73.56 86 ASP A CA 1
ATOM 656 C C . ASP A 1 86 ? -15.840 1.551 -15.635 1.00 73.56 86 ASP A C 1
ATOM 658 O O . ASP A 1 86 ? -16.538 0.568 -15.872 1.00 73.56 86 ASP A O 1
ATOM 662 N N . THR A 1 87 ? -14.788 1.858 -16.390 1.00 77.69 87 THR A N 1
ATOM 663 C CA . THR A 1 87 ? -14.292 1.100 -17.546 1.00 77.69 87 THR A CA 1
ATOM 664 C C . THR A 1 87 ? -13.352 -0.048 -17.168 1.00 77.69 87 THR A C 1
ATOM 666 O O . THR A 1 87 ? -12.747 -0.661 -18.048 1.00 77.69 87 THR A O 1
ATOM 669 N N . ARG A 1 88 ? -13.242 -0.371 -15.872 1.00 80.38 88 ARG A N 1
ATOM 670 C CA . ARG A 1 88 ? -12.375 -1.417 -15.305 1.00 80.38 88 ARG A CA 1
ATOM 671 C C . ARG A 1 88 ? -10.872 -1.185 -15.475 1.00 80.38 88 ARG A C 1
ATOM 673 O O . ARG A 1 88 ? -10.083 -2.110 -15.296 1.00 80.38 88 ARG A O 1
ATOM 680 N N . GLN A 1 89 ? -10.448 0.036 -15.792 1.00 84.00 89 GLN A N 1
ATOM 681 C CA . GLN A 1 89 ? -9.031 0.377 -15.808 1.00 84.00 89 GLN A CA 1
ATOM 682 C C . GLN A 1 89 ? -8.517 0.482 -14.372 1.00 84.00 89 GLN A C 1
ATOM 684 O O . GLN A 1 89 ? -9.054 1.243 -13.570 1.00 84.00 89 GLN A O 1
ATOM 689 N N . GLU A 1 90 ? -7.450 -0.248 -14.062 1.00 88.06 90 GLU A N 1
ATOM 690 C CA . GLU A 1 90 ? -6.765 -0.131 -12.778 1.00 88.06 90 GLU A CA 1
ATOM 691 C C . GLU A 1 90 ? -5.810 1.072 -12.771 1.00 88.06 90 GLU A C 1
ATOM 693 O O . GLU A 1 90 ? -5.047 1.307 -13.716 1.00 88.06 90 GLU A O 1
ATOM 698 N N . LEU A 1 91 ? -5.840 1.828 -11.679 1.00 87.38 91 LEU A N 1
ATOM 699 C CA . LEU A 1 91 ? -5.073 3.042 -11.448 1.00 87.38 91 LEU A CA 1
ATOM 700 C C . LEU A 1 91 ? -4.284 2.929 -10.143 1.00 87.38 91 LEU A C 1
ATOM 702 O O . LEU A 1 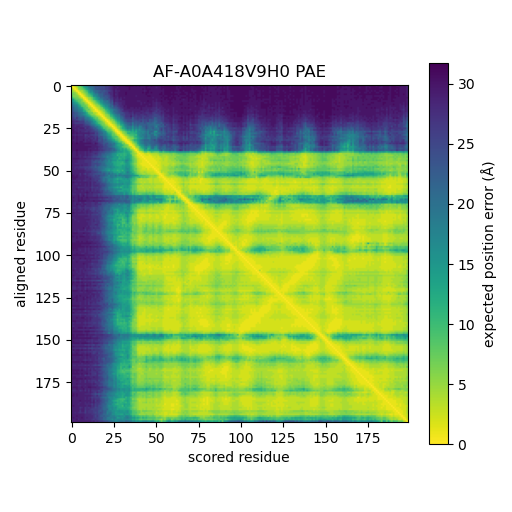91 ? -4.764 2.393 -9.150 1.00 87.38 91 LEU A O 1
ATOM 706 N N . THR A 1 92 ? -3.087 3.499 -10.124 1.00 90.25 92 THR A N 1
ATOM 707 C CA . THR A 1 92 ? -2.223 3.623 -8.946 1.00 90.25 92 THR A CA 1
ATOM 708 C C . THR A 1 92 ? -1.668 5.038 -8.864 1.00 90.25 92 THR A C 1
ATOM 710 O O . THR A 1 92 ? -1.532 5.711 -9.885 1.00 90.25 92 THR A O 1
ATOM 713 N N . VAL A 1 93 ? -1.321 5.517 -7.672 1.00 89.44 93 VAL A N 1
ATOM 714 C CA . VAL A 1 93 ? -0.497 6.725 -7.564 1.00 89.44 93 VAL A CA 1
ATOM 715 C C . VAL A 1 93 ? 0.950 6.288 -7.553 1.00 89.44 93 VAL A C 1
ATOM 717 O O . VAL A 1 93 ? 1.436 5.769 -6.549 1.00 89.44 93 VAL A O 1
ATOM 720 N N . GLN A 1 94 ? 1.631 6.538 -8.664 1.00 90.75 94 GLN A N 1
ATOM 721 C CA . GLN A 1 94 ? 3.040 6.236 -8.845 1.00 90.75 94 GLN A CA 1
ATOM 722 C C . GLN A 1 94 ? 3.787 7.509 -9.239 1.00 90.75 94 GLN A C 1
ATOM 724 O O . GLN A 1 94 ? 3.335 8.287 -10.078 1.00 90.75 94 GLN A O 1
ATOM 729 N N . LYS A 1 95 ? 4.939 7.729 -8.609 1.00 87.50 95 LYS A N 1
ATOM 730 C CA . LYS A 1 95 ? 5.873 8.800 -8.934 1.00 87.50 95 LYS A CA 1
ATOM 731 C C . LYS A 1 95 ? 7.267 8.210 -9.079 1.00 87.50 95 LYS A C 1
ATOM 733 O O . LYS A 1 95 ? 7.823 7.698 -8.112 1.00 87.50 95 LYS A O 1
ATOM 738 N N . ASP A 1 96 ? 7.823 8.328 -10.272 1.00 82.00 96 ASP A N 1
ATOM 739 C CA . ASP A 1 96 ? 9.235 8.068 -10.518 1.00 82.00 96 ASP A CA 1
ATOM 740 C C . ASP A 1 96 ? 10.068 9.292 -10.102 1.00 82.00 96 ASP A C 1
ATOM 742 O O . ASP A 1 96 ? 9.725 10.433 -10.428 1.00 82.00 96 ASP A O 1
ATOM 746 N N . ASN A 1 97 ? 11.132 9.060 -9.336 1.00 83.12 97 ASN A N 1
ATOM 747 C CA . ASN A 1 97 ? 12.099 10.077 -8.930 1.00 83.12 97 ASN A CA 1
ATOM 748 C C . ASN A 1 97 ? 13.491 9.802 -9.537 1.00 83.12 97 ASN A C 1
ATOM 750 O O . ASN A 1 97 ? 14.507 10.187 -8.958 1.00 83.12 97 ASN A O 1
ATOM 754 N N . GLY A 1 98 ? 13.541 9.145 -10.698 1.00 82.31 98 GLY A N 1
ATOM 755 C CA . GLY A 1 98 ? 14.734 8.911 -11.509 1.00 82.31 98 GLY A CA 1
ATOM 756 C C . GLY A 1 98 ? 15.438 7.610 -11.157 1.00 82.31 98 GLY A C 1
ATOM 757 O O . GLY A 1 98 ? 15.648 6.772 -12.027 1.00 82.31 98 GLY A O 1
ATOM 758 N N . THR A 1 99 ? 15.806 7.439 -9.888 1.00 83.25 99 THR A N 1
ATOM 759 C CA . THR A 1 99 ? 16.458 6.205 -9.426 1.00 83.25 99 THR A CA 1
ATOM 760 C C . THR A 1 99 ? 15.535 5.341 -8.565 1.00 83.25 99 THR A C 1
ATOM 762 O O . THR A 1 99 ? 15.652 4.123 -8.576 1.00 83.25 99 THR A O 1
ATOM 765 N N . SER A 1 100 ? 14.546 5.947 -7.904 1.00 88.88 100 SER A N 1
ATOM 766 C CA . SER A 1 100 ? 13.562 5.254 -7.067 1.00 88.88 100 SER A CA 1
ATOM 767 C C . SER A 1 100 ? 12.141 5.478 -7.568 1.00 88.88 100 SER A C 1
ATOM 769 O O . SER A 1 100 ? 11.809 6.542 -8.098 1.00 88.88 100 SER A O 1
ATOM 771 N N . THR A 1 101 ? 11.273 4.494 -7.334 1.00 90.31 101 THR A N 1
ATOM 772 C CA . THR A 1 101 ? 9.840 4.612 -7.620 1.00 90.31 101 THR A CA 1
ATOM 773 C C . THR A 1 101 ? 9.045 4.641 -6.324 1.00 90.31 101 THR A C 1
ATOM 775 O O . THR A 1 101 ? 9.182 3.768 -5.469 1.00 90.31 101 THR A O 1
ATOM 778 N N . THR A 1 102 ? 8.180 5.642 -6.185 1.00 92.75 102 THR A N 1
ATOM 779 C CA . THR A 1 102 ? 7.290 5.801 -5.036 1.00 92.75 102 THR A CA 1
ATOM 780 C C . THR A 1 102 ? 5.849 5.507 -5.426 1.00 92.75 102 THR A C 1
ATOM 782 O O . THR A 1 102 ? 5.344 6.056 -6.403 1.00 92.75 102 THR A O 1
ATOM 785 N N . PHE A 1 103 ? 5.160 4.727 -4.602 1.00 93.00 103 PHE A N 1
ATOM 786 C CA . PHE A 1 103 ? 3.727 4.487 -4.675 1.00 93.00 103 PHE A CA 1
ATOM 787 C C . PHE A 1 103 ? 3.012 5.033 -3.443 1.00 93.00 103 PHE A C 1
ATOM 789 O O . PHE A 1 103 ? 3.605 5.182 -2.368 1.00 93.00 103 PHE A O 1
ATOM 796 N N . LYS A 1 104 ? 1.720 5.330 -3.586 1.00 92.31 104 LYS A N 1
ATOM 797 C CA . LYS A 1 104 ? 0.857 5.711 -2.465 1.00 92.31 104 LYS A CA 1
ATOM 798 C C . LYS A 1 104 ? -0.351 4.798 -2.378 1.00 92.31 104 LYS A C 1
ATOM 800 O O . LYS A 1 104 ? -1.053 4.604 -3.364 1.00 92.31 104 LYS A O 1
ATOM 805 N N . PHE A 1 105 ? -0.589 4.301 -1.173 1.00 92.50 105 PHE A N 1
ATOM 806 C CA . PHE A 1 105 ? -1.687 3.414 -0.829 1.00 92.50 105 PHE A CA 1
ATOM 807 C C . PHE A 1 105 ? -2.511 4.005 0.311 1.00 92.50 105 PHE A C 1
ATOM 809 O O . PHE A 1 105 ? -1.995 4.770 1.129 1.00 92.50 105 PHE A O 1
ATOM 816 N N . TRP A 1 106 ? -3.773 3.606 0.410 1.00 90.75 106 TRP A N 1
ATOM 817 C CA . TRP A 1 106 ? -4.653 3.989 1.509 1.00 90.75 106 TRP A CA 1
ATOM 818 C C . TRP A 1 106 ? -5.029 2.758 2.304 1.00 90.75 106 TRP A C 1
ATOM 820 O O . TRP A 1 106 ? -5.740 1.892 1.813 1.00 90.75 106 TRP A O 1
ATOM 830 N N . TRP A 1 107 ? -4.540 2.656 3.534 1.00 92.94 107 TRP A N 1
ATOM 831 C CA . TRP A 1 107 ? -4.824 1.519 4.402 1.00 92.94 107 TRP A CA 1
ATOM 832 C C . TRP A 1 107 ? -5.736 1.960 5.532 1.00 92.94 107 TRP A C 1
ATOM 834 O O . TRP A 1 107 ? -5.368 2.790 6.370 1.00 92.94 107 TRP A O 1
ATOM 844 N N . TYR A 1 108 ? -6.936 1.399 5.567 1.00 92.62 108 TYR A N 1
ATOM 845 C CA . TYR A 1 108 ? -7.797 1.509 6.727 1.00 92.62 108 TYR A CA 1
ATOM 846 C C . TYR A 1 108 ? -7.285 0.584 7.829 1.00 92.62 108 TYR A C 1
ATOM 848 O O . TYR A 1 108 ? -7.022 -0.590 7.577 1.00 92.62 108 TYR A O 1
ATOM 856 N N . SER A 1 109 ? -7.183 1.100 9.050 1.00 93.88 109 SER A N 1
ATOM 857 C CA . SER A 1 109 ? -6.905 0.320 10.252 1.00 93.88 109 SER A CA 1
ATOM 858 C C . SER A 1 109 ? -8.051 0.459 11.241 1.00 93.88 109 SER A C 1
ATOM 860 O O . SER A 1 109 ? -8.515 1.561 11.537 1.00 93.88 109 SER A O 1
ATOM 862 N N . ASN A 1 110 ? -8.470 -0.656 11.830 1.00 91.00 110 ASN A N 1
ATOM 863 C CA . ASN A 1 110 ? -9.491 -0.658 12.877 1.00 91.00 110 ASN A CA 1
ATOM 864 C C . ASN A 1 110 ? -8.977 -0.204 14.251 1.00 91.00 110 ASN A C 1
ATOM 866 O O . ASN A 1 110 ? -9.758 -0.154 15.202 1.00 91.00 110 ASN A O 1
ATOM 870 N N . LYS A 1 111 ? -7.677 0.084 14.381 1.00 91.12 111 LYS A N 1
ATOM 871 C CA . LYS A 1 111 ? -7.037 0.494 15.635 1.00 91.12 111 LYS A CA 1
ATOM 872 C C . LYS A 1 111 ? -5.884 1.462 15.395 1.00 91.12 111 LYS A C 1
ATOM 874 O O . LYS A 1 111 ? -5.249 1.465 14.343 1.00 91.12 111 LYS A O 1
ATOM 879 N N . THR A 1 112 ? -5.567 2.245 16.419 1.00 93.88 112 THR A N 1
ATOM 880 C CA . THR A 1 112 ? -4.276 2.936 16.501 1.00 93.88 112 THR A CA 1
ATOM 881 C C . THR A 1 112 ? -3.248 1.960 17.064 1.00 93.88 112 THR A C 1
ATOM 883 O O . THR A 1 112 ? -3.408 1.513 18.197 1.00 93.88 112 THR A O 1
ATOM 886 N N . GLN A 1 113 ? -2.223 1.616 16.286 1.00 94.06 113 GLN A N 1
ATOM 887 C CA . GLN A 1 113 ? -1.220 0.610 16.646 1.00 94.06 113 GLN A CA 1
ATOM 888 C C . GLN A 1 113 ? 0.093 0.888 15.910 1.00 94.06 113 GLN A C 1
ATOM 890 O O . GLN A 1 113 ? 0.083 1.236 14.732 1.00 94.06 113 GLN A O 1
ATOM 895 N N . SER A 1 114 ? 1.221 0.667 16.585 1.00 94.06 114 SER A N 1
ATOM 896 C CA . SER A 1 114 ? 2.527 0.583 15.928 1.00 94.06 114 SER A CA 1
ATOM 897 C C . SER A 1 114 ? 2.911 -0.878 15.740 1.00 94.06 114 SER A C 1
ATOM 899 O O . SER A 1 114 ? 2.869 -1.653 16.698 1.00 94.06 114 SER A O 1
ATOM 901 N N . VAL A 1 115 ? 3.279 -1.250 14.517 1.00 93.31 115 VAL A N 1
ATOM 902 C CA . VAL A 1 115 ? 3.760 -2.595 14.179 1.00 93.31 115 VAL A CA 1
ATOM 903 C C . VAL A 1 115 ? 5.123 -2.479 13.516 1.00 93.31 115 VAL A C 1
ATOM 905 O O . VAL A 1 115 ? 5.294 -1.658 12.619 1.00 93.31 115 VAL A O 1
ATOM 908 N N . SER A 1 116 ? 6.075 -3.305 13.943 1.00 91.75 116 SER A N 1
ATOM 909 C CA . SER A 1 116 ? 7.371 -3.441 13.277 1.00 91.75 116 SER A CA 1
ATOM 910 C C . SER A 1 116 ? 7.395 -4.718 12.447 1.00 91.75 116 SER A C 1
ATOM 912 O O . SER A 1 116 ? 7.023 -5.781 12.952 1.00 91.75 116 SER A O 1
ATOM 914 N N . VAL A 1 117 ? 7.847 -4.610 11.198 1.00 90.88 117 VAL A N 1
ATOM 915 C CA . VAL A 1 117 ? 7.995 -5.741 10.278 1.00 90.88 117 VAL A CA 1
ATOM 916 C C . VAL A 1 117 ? 9.364 -5.722 9.625 1.00 90.88 117 VAL A C 1
ATOM 918 O O . VAL A 1 117 ? 9.870 -4.673 9.228 1.00 90.88 117 VAL A O 1
ATOM 921 N N . SER A 1 118 ? 9.931 -6.908 9.480 1.00 91.25 118 SER A N 1
ATOM 922 C CA . SER A 1 118 ? 11.044 -7.173 8.580 1.00 91.25 118 SER A CA 1
ATOM 923 C C . SER A 1 118 ? 10.614 -8.232 7.576 1.00 91.25 118 SER A C 1
ATOM 925 O O . SER A 1 118 ? 9.860 -9.146 7.914 1.00 91.25 118 SER A O 1
ATOM 927 N N . GLY A 1 119 ? 11.099 -8.121 6.350 1.00 90.56 119 GLY A N 1
ATOM 928 C CA . GLY A 1 119 ? 10.827 -9.079 5.294 1.00 90.56 119 GLY A CA 1
ATOM 929 C C . GLY A 1 119 ? 11.984 -9.126 4.311 1.00 90.56 119 GLY A C 1
ATOM 930 O O . GLY A 1 119 ? 12.609 -8.107 4.018 1.00 90.56 119 GLY A O 1
ATOM 931 N N . THR A 1 120 ? 12.278 -10.322 3.815 1.00 91.12 120 THR A N 1
ATOM 932 C CA . THR A 1 120 ? 13.264 -10.550 2.755 1.00 91.12 120 THR A CA 1
ATOM 933 C C . THR A 1 120 ? 12.549 -11.059 1.512 1.00 91.12 120 THR A C 1
ATOM 935 O O . THR A 1 120 ? 11.646 -11.893 1.630 1.00 91.12 120 THR A O 1
ATOM 938 N N . ASN A 1 121 ? 12.952 -10.548 0.344 1.00 89.62 121 ASN A N 1
ATOM 939 C CA . ASN A 1 121 ? 12.420 -10.928 -0.968 1.00 89.62 121 ASN A CA 1
ATOM 940 C C . ASN A 1 121 ? 10.881 -10.894 -1.024 1.00 89.62 121 ASN A C 1
ATOM 942 O O . ASN A 1 1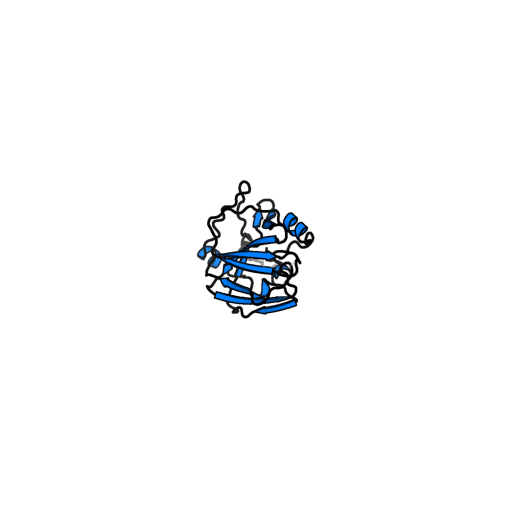21 ? 10.240 -11.821 -1.513 1.00 89.62 121 ASN A O 1
ATOM 946 N N . CYS A 1 122 ? 10.269 -9.837 -0.486 1.00 89.06 122 CYS A N 1
ATOM 947 C CA . CYS A 1 122 ? 8.826 -9.669 -0.555 1.00 89.06 122 CYS A CA 1
ATOM 948 C C . CYS A 1 122 ? 8.389 -9.351 -1.986 1.00 89.06 122 CYS A C 1
ATOM 950 O O . CYS A 1 122 ? 8.972 -8.485 -2.643 1.00 89.06 122 CYS A O 1
ATOM 952 N N . SER A 1 123 ? 7.337 -10.025 -2.452 1.00 87.12 123 SER A N 1
ATOM 953 C CA . SER A 1 123 ? 6.769 -9.843 -3.788 1.00 87.12 123 SER A CA 1
ATOM 954 C C . SER A 1 123 ? 6.497 -8.365 -4.054 1.00 87.12 123 SER A C 1
ATOM 956 O O . SER A 1 123 ? 5.766 -7.730 -3.290 1.00 87.12 123 SER A O 1
ATOM 958 N N . THR A 1 124 ? 7.124 -7.822 -5.103 1.00 85.81 124 THR A N 1
ATOM 959 C CA . THR A 1 124 ? 7.133 -6.398 -5.512 1.00 85.81 124 THR A CA 1
ATOM 960 C C . THR A 1 124 ? 7.714 -5.408 -4.499 1.00 85.81 124 THR A C 1
ATOM 962 O O . THR A 1 124 ? 8.298 -4.398 -4.885 1.00 85.81 124 THR A O 1
ATOM 965 N N . PHE A 1 125 ? 7.577 -5.670 -3.203 1.00 90.00 125 PHE A N 1
ATOM 966 C CA . PHE A 1 125 ? 8.000 -4.781 -2.130 1.00 90.00 125 PHE A CA 1
ATOM 967 C C . PHE A 1 125 ? 9.472 -4.940 -1.749 1.00 90.00 125 PHE A C 1
ATOM 969 O O . PHE A 1 125 ? 9.957 -4.176 -0.920 1.00 90.00 125 PHE A O 1
ATOM 976 N N . GLY A 1 126 ? 10.200 -5.885 -2.343 1.00 90.19 126 GLY A N 1
ATOM 977 C CA . GLY A 1 126 ? 11.611 -6.108 -2.050 1.00 90.19 126 GLY A CA 1
ATOM 978 C C . GLY A 1 126 ? 11.833 -6.496 -0.587 1.00 90.19 126 GLY A C 1
ATOM 979 O O . GLY A 1 126 ? 11.025 -7.183 0.026 1.00 90.19 126 GLY A O 1
ATOM 980 N N . SER A 1 127 ? 12.944 -6.068 -0.013 1.00 92.19 127 SER A N 1
ATOM 981 C CA . SER A 1 127 ? 13.360 -6.363 1.353 1.00 92.19 127 SER A CA 1
ATOM 982 C C . SER A 1 127 ? 13.354 -5.095 2.193 1.00 92.19 127 SER A C 1
ATOM 984 O O . SER A 1 127 ? 13.654 -4.002 1.714 1.00 92.19 127 SER A O 1
ATOM 986 N N . PHE A 1 128 ? 13.030 -5.243 3.469 1.00 91.75 128 PHE A N 1
ATOM 987 C CA . PHE A 1 128 ? 13.032 -4.152 4.433 1.00 91.75 128 PHE A CA 1
ATOM 988 C C . PHE A 1 128 ? 13.269 -4.709 5.835 1.00 91.75 128 PHE A C 1
ATOM 990 O O . PHE A 1 128 ? 12.850 -5.818 6.169 1.00 91.75 128 PHE A O 1
ATOM 997 N N . THR A 1 129 ? 13.937 -3.922 6.673 1.00 90.75 129 THR A N 1
ATOM 998 C CA . THR A 1 129 ? 14.351 -4.334 8.017 1.00 90.75 129 THR A CA 1
ATOM 999 C C . THR A 1 129 ? 13.829 -3.336 9.035 1.00 90.75 129 THR A C 1
ATOM 1001 O O . THR A 1 129 ? 14.068 -2.139 8.902 1.00 90.75 129 THR A O 1
ATOM 1004 N N . ASN A 1 130 ? 13.159 -3.831 10.078 1.00 90.44 130 ASN A N 1
ATOM 1005 C CA . ASN A 1 130 ? 12.611 -3.038 11.180 1.00 90.44 130 ASN A CA 1
ATOM 1006 C C . ASN A 1 130 ? 11.719 -1.878 10.710 1.00 90.44 130 ASN A C 1
ATOM 1008 O O . ASN A 1 130 ? 11.706 -0.804 11.313 1.00 90.44 130 ASN A O 1
ATOM 1012 N N . GLN A 1 131 ? 10.961 -2.092 9.635 1.00 92.56 131 GLN A N 1
ATOM 1013 C CA . GLN A 1 131 ? 10.022 -1.110 9.126 1.00 92.56 131 GLN A CA 1
ATOM 1014 C C . GLN A 1 131 ? 8.882 -0.925 10.129 1.00 92.56 131 GLN A C 1
ATOM 1016 O O . GLN A 1 131 ? 8.159 -1.870 10.442 1.00 92.56 131 GLN A O 1
ATOM 1021 N N . VAL A 1 132 ? 8.698 0.304 10.610 1.00 93.81 132 VAL A N 1
ATOM 1022 C CA . VAL A 1 132 ? 7.632 0.646 11.558 1.00 93.81 132 VAL A CA 1
ATOM 1023 C C . VAL A 1 132 ? 6.435 1.225 10.812 1.00 93.81 132 VAL A C 1
ATOM 1025 O O . VAL A 1 132 ? 6.566 2.186 10.054 1.00 93.81 132 VAL A O 1
ATOM 1028 N N . PHE A 1 133 ? 5.255 0.673 11.073 1.00 95.19 133 PHE A N 1
ATOM 1029 C CA . PHE A 1 133 ? 3.966 1.176 10.615 1.00 95.19 133 PHE A CA 1
ATOM 1030 C C . PHE A 1 133 ? 3.198 1.736 11.811 1.00 95.19 133 PHE A C 1
ATOM 1032 O O . PHE A 1 133 ? 2.608 0.988 12.588 1.00 95.19 133 PHE A O 1
ATOM 1039 N N . ALA A 1 134 ? 3.228 3.060 11.972 1.00 95.31 134 ALA A N 1
ATOM 1040 C CA . ALA A 1 134 ? 2.503 3.775 13.021 1.00 95.31 134 ALA A CA 1
ATOM 1041 C C . ALA A 1 134 ? 1.071 4.101 12.561 1.00 95.31 134 ALA A C 1
ATOM 1043 O O . ALA A 1 134 ? 0.760 5.237 12.201 1.00 95.31 134 ALA A O 1
ATOM 1044 N N . LEU A 1 135 ? 0.206 3.088 12.543 1.00 95.25 135 LEU A N 1
ATOM 1045 C CA . LEU A 1 135 ? -1.175 3.204 12.083 1.00 95.25 135 LEU A CA 1
ATOM 1046 C C . LEU A 1 135 ? -2.040 3.977 13.083 1.00 95.25 135 LEU A C 1
ATOM 1048 O O . LEU A 1 135 ? -1.925 3.825 14.304 1.00 95.25 135 LEU A O 1
ATOM 1052 N N . LYS A 1 136 ? -2.971 4.767 12.556 1.00 94.25 136 LYS A N 1
ATOM 1053 C CA . LYS A 1 136 ? -4.086 5.366 13.290 1.00 94.25 136 LYS A CA 1
ATOM 1054 C C . LYS A 1 136 ? -5.380 4.636 12.960 1.00 94.25 136 LYS A C 1
ATOM 1056 O O . LYS A 1 136 ? -5.527 4.102 11.864 1.00 94.25 136 LYS A O 1
ATOM 1061 N N . LEU A 1 137 ? -6.324 4.658 13.901 1.00 90.81 137 LEU A N 1
ATOM 1062 C CA . LEU A 1 137 ? -7.710 4.280 13.628 1.00 90.81 137 LEU A CA 1
ATOM 1063 C C . LEU A 1 137 ? -8.233 5.078 12.422 1.00 90.81 137 LEU A C 1
ATOM 1065 O O . LEU A 1 137 ? -8.167 6.307 12.423 1.00 90.81 137 LEU A O 1
ATOM 1069 N N . GLY A 1 138 ? -8.787 4.381 11.434 1.00 90.69 138 GLY A N 1
ATOM 1070 C CA . GLY A 1 138 ? -9.264 4.969 10.188 1.00 90.69 138 GLY A CA 1
ATOM 1071 C C . GLY A 1 138 ? -8.258 4.852 9.047 1.00 90.69 138 GLY A C 1
ATOM 1072 O O . GLY A 1 138 ? -7.429 3.945 9.013 1.00 90.69 138 GLY A O 1
ATOM 1073 N N . TRP A 1 139 ? -8.368 5.758 8.078 1.00 90.56 139 TRP A N 1
ATOM 1074 C CA . TRP A 1 139 ? -7.529 5.762 6.883 1.00 90.56 139 TRP A CA 1
ATOM 1075 C C . TRP A 1 139 ? -6.130 6.302 7.160 1.00 90.56 139 TRP A C 1
ATOM 1077 O O . TRP A 1 139 ? -5.964 7.357 7.768 1.00 90.56 139 TRP A O 1
ATOM 1087 N N . ASN A 1 140 ? -5.134 5.598 6.636 1.00 92.88 140 ASN A N 1
ATOM 1088 C CA . ASN A 1 140 ? -3.728 5.961 6.675 1.00 92.88 140 ASN A CA 1
ATOM 1089 C C . ASN A 1 140 ? -3.201 6.032 5.244 1.00 92.88 140 ASN A C 1
ATOM 1091 O O . ASN A 1 140 ? -3.493 5.153 4.436 1.00 92.88 140 ASN A O 1
ATOM 1095 N N . LEU A 1 141 ? -2.404 7.052 4.940 1.00 92.38 141 LEU A N 1
ATOM 1096 C CA . LEU A 1 141 ? -1.643 7.109 3.702 1.00 92.38 141 LEU A CA 1
ATOM 1097 C C . LEU A 1 141 ? -0.334 6.349 3.910 1.00 92.38 141 LEU A C 1
ATOM 1099 O O . LEU A 1 141 ? 0.481 6.726 4.751 1.00 92.38 141 LEU A O 1
ATOM 1103 N N . VAL A 1 142 ? -0.123 5.295 3.135 1.00 94.81 142 VAL A N 1
ATOM 1104 C CA . VAL A 1 142 ? 1.109 4.510 3.140 1.00 94.81 142 VAL A CA 1
ATOM 1105 C C . VAL A 1 142 ? 1.887 4.858 1.883 1.00 94.81 142 VAL A C 1
ATOM 1107 O O . VAL A 1 142 ? 1.460 4.581 0.768 1.00 94.81 142 VAL A O 1
ATOM 1110 N N . THR A 1 143 ? 3.020 5.527 2.060 1.00 94.75 143 THR A N 1
ATOM 1111 C CA . THR A 1 143 ? 3.958 5.813 0.975 1.00 94.75 143 THR A CA 1
ATOM 1112 C C . THR A 1 143 ? 5.000 4.708 0.948 1.00 94.75 143 THR A C 1
ATOM 1114 O O . THR A 1 143 ? 5.745 4.551 1.910 1.00 94.75 143 THR A O 1
ATOM 1117 N N . PHE A 1 144 ? 5.027 3.948 -0.137 1.00 94.81 144 PHE A N 1
ATOM 1118 C CA . PHE A 1 144 ? 5.996 2.890 -0.394 1.00 94.81 144 PHE A CA 1
ATOM 1119 C C . PHE A 1 144 ? 7.033 3.412 -1.383 1.00 94.81 144 PHE A C 1
ATOM 1121 O O . PHE A 1 144 ? 6.660 3.941 -2.426 1.00 94.81 144 PHE A O 1
ATOM 1128 N N . THR A 1 145 ? 8.317 3.269 -1.078 1.00 94.50 145 THR A N 1
ATOM 1129 C CA . THR A 1 145 ? 9.402 3.609 -2.003 1.00 94.50 145 THR A CA 1
ATOM 1130 C C . THR A 1 145 ? 10.237 2.372 -2.256 1.00 94.50 145 THR A C 1
ATOM 1132 O O . THR A 1 145 ? 10.779 1.794 -1.313 1.00 94.50 145 THR A O 1
ATOM 1135 N N . LEU A 1 146 ? 10.342 1.994 -3.527 1.00 90.94 146 LEU A N 1
ATOM 1136 C CA . LEU A 1 146 ? 11.230 0.951 -4.011 1.00 90.94 146 LEU A CA 1
ATOM 1137 C C . LEU A 1 146 ? 12.520 1.605 -4.513 1.00 90.94 146 LEU A C 1
ATOM 1139 O O . LEU A 1 146 ? 12.477 2.502 -5.362 1.00 90.94 146 LEU A O 1
ATOM 1143 N N . ASN A 1 147 ? 13.643 1.188 -3.937 1.00 87.75 147 ASN A N 1
ATOM 1144 C CA . ASN A 1 147 ? 14.956 1.755 -4.223 1.00 87.75 147 ASN A CA 1
ATOM 1145 C C . ASN A 1 147 ? 15.513 1.229 -5.554 1.00 87.75 147 ASN A C 1
ATOM 1147 O O . ASN A 1 147 ? 14.996 0.272 -6.127 1.00 87.75 147 ASN A O 1
ATOM 1151 N N . ASP A 1 148 ? 16.601 1.846 -6.007 1.00 77.38 148 ASP A N 1
ATOM 1152 C CA . ASP A 1 148 ? 17.231 1.674 -7.322 1.00 77.38 148 ASP A CA 1
ATOM 1153 C C . ASP A 1 148 ? 17.609 0.230 -7.684 1.00 77.38 148 ASP A C 1
ATOM 1155 O O . ASP A 1 148 ? 17.689 -0.127 -8.858 1.00 77.38 148 ASP A O 1
ATOM 1159 N N . ASP A 1 149 ? 17.850 -0.619 -6.686 1.00 75.69 149 ASP A N 1
ATOM 1160 C CA . ASP A 1 149 ? 18.174 -2.028 -6.897 1.00 75.69 149 ASP A CA 1
ATOM 1161 C C . ASP A 1 149 ? 16.936 -2.921 -7.061 1.00 75.69 149 ASP A C 1
ATOM 1163 O O . ASP A 1 149 ? 17.088 -4.119 -7.301 1.00 75.69 149 ASP A O 1
ATOM 1167 N N . LEU A 1 150 ? 15.732 -2.358 -6.899 1.00 72.06 150 LEU A N 1
ATOM 1168 C CA . LEU A 1 150 ? 14.445 -3.054 -6.795 1.00 72.06 150 LEU A CA 1
ATOM 1169 C C . LEU A 1 150 ? 14.444 -4.182 -5.749 1.00 72.06 150 LEU A C 1
ATOM 1171 O O . LEU A 1 150 ? 13.568 -5.046 -5.747 1.00 72.06 150 LEU A O 1
ATOM 1175 N N . LYS A 1 151 ? 15.429 -4.183 -4.847 1.00 81.12 151 LYS A N 1
ATOM 1176 C CA . LYS A 1 151 ? 15.618 -5.198 -3.809 1.00 81.12 151 LYS A CA 1
ATOM 1177 C C . LYS A 1 151 ? 15.314 -4.658 -2.440 1.00 81.12 151 LYS A C 1
ATOM 1179 O O . LYS A 1 151 ? 15.020 -5.461 -1.566 1.00 81.12 151 LYS A O 1
ATOM 1184 N N . ASN A 1 152 ? 15.404 -3.349 -2.240 1.00 89.69 152 ASN A N 1
ATOM 1185 C CA . ASN A 1 152 ? 15.180 -2.720 -0.951 1.00 89.69 152 ASN A CA 1
ATOM 1186 C C . ASN A 1 152 ? 14.051 -1.702 -1.023 1.00 89.69 152 ASN A C 1
ATOM 1188 O O . ASN A 1 152 ? 13.905 -0.982 -2.012 1.00 89.69 152 ASN A O 1
ATOM 1192 N N . SER A 1 153 ? 13.278 -1.609 0.051 1.00 93.12 153 SER A N 1
ATOM 1193 C CA . SER A 1 153 ? 12.195 -0.643 0.139 1.00 93.12 153 SER A CA 1
ATOM 1194 C C . SER A 1 153 ? 12.078 0.024 1.494 1.00 93.12 153 SER A C 1
ATOM 1196 O O . SER A 1 153 ? 12.668 -0.385 2.495 1.00 93.12 153 SER A O 1
ATOM 1198 N N . THR A 1 154 ? 11.296 1.097 1.499 1.00 94.06 154 THR A N 1
ATOM 1199 C CA . THR A 1 154 ? 10.871 1.792 2.707 1.00 94.06 154 THR A CA 1
ATOM 1200 C C . THR A 1 154 ? 9.382 2.080 2.644 1.00 94.06 154 THR A C 1
ATOM 1202 O O . THR A 1 154 ? 8.803 2.272 1.572 1.00 94.06 154 THR A O 1
ATOM 1205 N N . PHE A 1 155 ? 8.766 2.139 3.818 1.00 95.06 155 PHE A N 1
ATOM 1206 C CA . PHE A 1 155 ? 7.383 2.544 3.989 1.00 95.06 155 PHE A CA 1
ATOM 1207 C C . PHE A 1 155 ? 7.307 3.731 4.945 1.00 95.06 155 PHE A C 1
ATOM 1209 O O . PHE A 1 155 ? 8.012 3.806 5.951 1.00 95.06 155 PHE A O 1
ATOM 1216 N N . VAL A 1 156 ? 6.417 4.669 4.651 1.00 96.19 156 VAL A N 1
ATOM 1217 C CA . VAL A 1 156 ? 6.107 5.795 5.531 1.00 96.19 156 VAL A CA 1
ATOM 1218 C C . VAL A 1 156 ? 4.602 5.878 5.681 1.00 96.19 156 VAL A C 1
ATOM 1220 O O . VAL A 1 156 ? 3.880 5.997 4.692 1.00 96.19 156 VAL A O 1
ATOM 1223 N N . VAL A 1 157 ? 4.134 5.829 6.925 1.00 95.94 157 VAL A N 1
ATOM 1224 C CA . VAL A 1 157 ? 2.719 5.989 7.263 1.00 95.94 157 VAL A CA 1
ATOM 1225 C C . VAL A 1 157 ? 2.469 7.429 7.691 1.00 95.94 157 VAL A C 1
ATOM 1227 O O . VAL A 1 157 ? 3.146 7.947 8.579 1.00 95.94 157 VAL A O 1
ATOM 1230 N N . SER A 1 158 ? 1.484 8.072 7.077 1.00 92.50 158 SER A N 1
ATOM 1231 C CA . SER A 1 158 ? 1.035 9.417 7.428 1.00 92.50 158 SER A CA 1
ATOM 1232 C C . SER A 1 158 ? -0.490 9.524 7.402 1.00 92.50 158 SER A C 1
ATOM 1234 O O . SER A 1 158 ? -1.201 8.614 6.971 1.00 92.50 158 SER A O 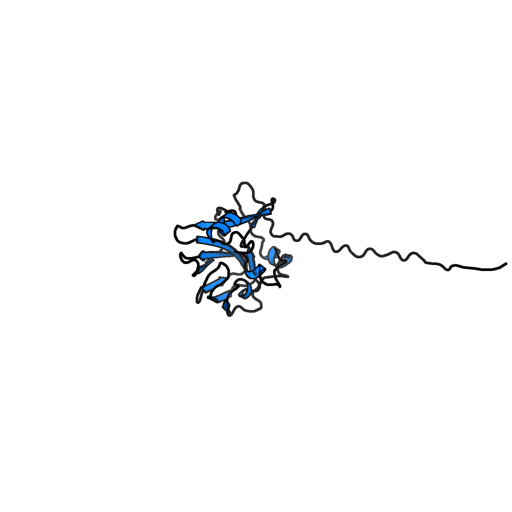1
ATOM 1236 N N . ALA A 1 159 ? -1.016 10.645 7.894 1.00 85.69 159 ALA A N 1
ATOM 1237 C CA . ALA A 1 159 ? -2.431 10.947 7.734 1.00 85.69 159 ALA A CA 1
ATOM 1238 C C . ALA A 1 159 ? -2.741 11.239 6.251 1.00 85.69 159 ALA A C 1
ATOM 1240 O O . ALA A 1 159 ? -1.940 11.912 5.592 1.00 85.69 159 ALA A O 1
ATOM 1241 N N . PRO A 1 160 ? -3.896 10.791 5.725 1.00 81.62 160 PRO A N 1
ATOM 1242 C CA . PRO A 1 160 ? -4.385 11.247 4.432 1.00 81.62 160 PRO A CA 1
ATOM 1243 C C . PRO A 1 160 ? -4.457 12.776 4.404 1.00 81.62 160 PRO A C 1
ATOM 1245 O O . PRO A 1 160 ? -4.931 13.404 5.352 1.00 81.62 160 PRO A O 1
ATOM 1248 N N . THR A 1 161 ? -3.978 13.381 3.322 1.00 73.81 161 THR A N 1
ATOM 1249 C CA . THR A 1 161 ? -4.045 14.830 3.121 1.00 73.81 161 THR A CA 1
ATOM 1250 C C . THR A 1 161 ? -5.157 15.169 2.134 1.00 73.81 161 THR A C 1
ATOM 1252 O O . THR A 1 161 ? -5.557 14.339 1.323 1.00 73.81 161 THR A O 1
ATOM 1255 N N . ALA A 1 162 ? -5.622 16.420 2.136 1.00 68.12 162 ALA A N 1
ATOM 1256 C CA . ALA A 1 162 ? -6.539 16.931 1.110 1.00 68.12 162 ALA A CA 1
ATOM 1257 C C . ALA A 1 162 ? -5.855 17.157 -0.261 1.00 68.12 162 ALA A C 1
ATOM 1259 O O . ALA A 1 162 ? -6.399 17.825 -1.141 1.00 68.12 162 ALA A O 1
ATOM 1260 N N . THR A 1 163 ? -4.626 16.663 -0.436 1.00 72.00 163 THR A N 1
ATOM 1261 C CA . THR A 1 163 ? -3.841 16.834 -1.659 1.00 72.00 163 THR A CA 1
ATOM 1262 C C . THR A 1 163 ? -4.427 15.984 -2.780 1.00 72.00 163 THR A C 1
ATOM 1264 O O . THR A 1 163 ? -4.719 14.808 -2.589 1.00 72.00 163 THR A O 1
ATOM 1267 N N . ARG A 1 164 ? -4.537 16.563 -3.979 1.00 72.75 164 ARG A N 1
ATOM 1268 C CA . ARG A 1 164 ? -4.871 15.806 -5.191 1.00 72.75 164 ARG A CA 1
ATOM 1269 C C . ARG A 1 164 ? -3.620 15.103 -5.705 1.00 72.75 164 ARG A C 1
ATOM 1271 O O . ARG A 1 164 ? -2.596 15.753 -5.908 1.00 72.75 164 ARG A O 1
ATOM 1278 N N . TYR A 1 165 ? -3.714 13.797 -5.921 1.00 78.25 165 TYR A N 1
ATOM 1279 C CA . TYR A 1 165 ? -2.645 13.007 -6.524 1.00 78.25 165 TYR A CA 1
ATOM 1280 C C . TYR A 1 165 ? -2.929 12.747 -8.001 1.00 78.25 165 TYR A C 1
ATOM 1282 O O . TYR A 1 165 ? -4.084 12.588 -8.401 1.00 78.25 165 TYR A O 1
ATOM 1290 N N . THR A 1 166 ? -1.863 12.699 -8.797 1.00 82.06 166 THR A N 1
ATOM 1291 C CA . THR A 1 166 ? -1.925 12.244 -10.187 1.00 82.06 166 THR A CA 1
ATOM 1292 C C . THR A 1 166 ? -1.917 10.723 -10.207 1.00 82.06 166 THR A C 1
ATOM 1294 O O . THR A 1 166 ? -1.082 10.100 -9.551 1.00 82.06 166 THR A O 1
ATOM 1297 N N . TRP A 1 167 ? -2.847 10.146 -10.959 1.00 84.19 167 TRP A N 1
ATOM 1298 C CA . TRP A 1 167 ? -2.980 8.704 -11.116 1.00 84.19 167 TRP A CA 1
ATOM 1299 C C . TRP A 1 167 ? -2.294 8.233 -12.391 1.00 84.19 167 TRP A C 1
ATOM 1301 O O . TRP A 1 167 ? -2.327 8.908 -13.420 1.00 84.19 167 TRP A O 1
ATOM 1311 N N . THR A 1 168 ? -1.719 7.044 -12.307 1.00 87.31 168 THR A N 1
ATOM 1312 C CA . THR A 1 168 ? -1.056 6.331 -13.391 1.00 87.31 168 THR A CA 1
ATOM 1313 C C . THR A 1 168 ? -1.801 5.026 -13.628 1.00 87.31 168 THR A C 1
ATOM 1315 O O . THR A 1 168 ? -2.256 4.386 -12.680 1.00 87.31 168 THR A O 1
ATOM 1318 N N . ALA A 1 169 ? -1.920 4.604 -14.885 1.00 88.38 169 ALA A N 1
ATOM 1319 C CA . ALA A 1 169 ? -2.457 3.285 -15.195 1.00 88.38 169 ALA A CA 1
ATOM 1320 C C . ALA A 1 169 ? -1.571 2.192 -14.569 1.00 88.38 169 ALA A C 1
ATOM 1322 O O . ALA A 1 169 ? -0.346 2.217 -14.715 1.00 88.38 169 ALA A O 1
ATOM 1323 N N . ALA A 1 170 ? -2.181 1.237 -13.864 1.00 89.12 170 ALA A N 1
ATOM 1324 C CA . ALA A 1 170 ? -1.449 0.223 -13.105 1.00 89.12 170 ALA A CA 1
ATOM 1325 C C . ALA A 1 170 ? -0.549 -0.639 -14.002 1.00 89.12 170 ALA A C 1
ATOM 1327 O O . ALA A 1 170 ? 0.573 -0.955 -13.620 1.00 89.12 170 ALA A O 1
ATOM 1328 N N . ASN A 1 171 ? -0.985 -0.937 -15.228 1.00 88.50 171 ASN A N 1
ATOM 1329 C CA . ASN A 1 171 ? -0.192 -1.669 -16.217 1.00 88.50 171 ASN A CA 1
ATOM 1330 C C . ASN A 1 171 ? 1.090 -0.927 -16.641 1.00 88.50 171 ASN A C 1
ATOM 1332 O O . ASN A 1 171 ? 2.127 -1.559 -16.830 1.00 88.50 171 ASN A O 1
ATOM 1336 N N . ALA A 1 172 ? 1.043 0.403 -16.762 1.00 88.31 172 ALA A N 1
ATOM 1337 C CA . ALA A 1 172 ? 2.215 1.216 -17.068 1.00 88.31 172 ALA A CA 1
ATOM 1338 C C . ALA A 1 172 ? 3.216 1.173 -15.906 1.00 88.31 172 ALA A C 1
ATOM 1340 O O . ALA A 1 172 ? 4.405 0.955 -16.126 1.00 88.31 172 ALA A O 1
ATOM 1341 N N . ALA A 1 173 ? 2.727 1.284 -14.667 1.00 88.81 173 ALA A N 1
ATOM 1342 C CA . ALA A 1 173 ? 3.566 1.151 -13.481 1.00 88.81 173 ALA A CA 1
ATOM 1343 C C . ALA A 1 173 ? 4.150 -0.269 -13.329 1.00 88.81 173 ALA A C 1
ATOM 1345 O O . ALA A 1 173 ? 5.331 -0.418 -13.023 1.00 88.81 173 ALA A O 1
ATOM 1346 N N . GLY A 1 174 ? 3.360 -1.311 -13.602 1.00 88.00 174 GLY A N 1
ATOM 1347 C CA . GLY A 1 174 ? 3.821 -2.700 -13.605 1.00 88.00 174 GLY A CA 1
ATOM 1348 C C . GLY A 1 174 ? 4.911 -2.939 -14.650 1.00 88.00 174 GLY A C 1
ATOM 1349 O O . GLY A 1 174 ? 5.924 -3.561 -14.346 1.00 88.00 174 GLY A O 1
ATOM 1350 N N . ALA A 1 175 ? 4.773 -2.372 -15.853 1.00 86.75 175 ALA A N 1
ATOM 1351 C CA . ALA A 1 175 ? 5.805 -2.449 -16.886 1.00 86.75 175 ALA A CA 1
ATOM 1352 C C . ALA A 1 175 ? 7.131 -1.801 -16.470 1.00 86.75 175 ALA A C 1
ATOM 1354 O O . ALA A 1 175 ? 8.186 -2.376 -16.730 1.00 86.75 175 ALA A O 1
ATOM 1355 N N . MET A 1 176 ? 7.090 -0.667 -15.765 1.00 84.12 176 MET A N 1
ATOM 1356 C CA . MET A 1 176 ? 8.301 -0.038 -15.222 1.00 84.12 176 MET A CA 1
ATOM 1357 C C . MET A 1 176 ? 9.034 -0.936 -14.220 1.00 84.12 176 MET A C 1
ATOM 1359 O O . MET A 1 176 ? 10.260 -0.924 -14.171 1.00 84.12 176 MET A O 1
ATOM 1363 N N . LEU A 1 177 ? 8.296 -1.732 -13.444 1.00 84.19 177 LEU A N 1
ATOM 1364 C CA . LEU A 1 177 ? 8.863 -2.670 -12.474 1.00 84.19 177 LEU A CA 1
ATOM 1365 C C . LEU A 1 177 ? 9.228 -4.039 -13.073 1.00 84.19 177 LEU A C 1
ATOM 1367 O O . LEU A 1 177 ? 9.646 -4.928 -12.334 1.00 84.19 177 LEU A O 1
ATOM 1371 N N . GLY A 1 178 ? 9.039 -4.254 -14.380 1.00 84.50 178 GLY A N 1
ATOM 1372 C CA . GLY A 1 178 ? 9.190 -5.578 -14.996 1.00 84.50 178 GLY A CA 1
ATOM 1373 C C . GLY A 1 178 ? 8.116 -6.589 -14.567 1.00 84.50 178 GLY A C 1
ATOM 1374 O O . GLY A 1 178 ? 8.295 -7.790 -14.740 1.00 84.50 178 GLY A O 1
ATOM 1375 N N . GLN A 1 179 ? 6.996 -6.106 -14.025 1.00 84.81 179 GLN A N 1
ATOM 1376 C CA . GLN A 1 179 ? 5.867 -6.876 -13.492 1.00 84.81 179 GLN A CA 1
ATOM 1377 C C . GLN A 1 179 ? 4.643 -6.841 -14.424 1.00 84.81 179 GLN A C 1
ATOM 1379 O O . GLN A 1 179 ? 3.511 -6.991 -13.980 1.00 84.81 179 GLN A O 1
ATOM 1384 N N . SER A 1 180 ? 4.832 -6.638 -15.735 1.00 79.38 180 SER A N 1
ATOM 1385 C CA . SER A 1 180 ? 3.723 -6.502 -16.702 1.00 79.38 180 SER A CA 1
ATOM 1386 C C . SER A 1 180 ? 2.738 -7.674 -16.719 1.00 79.38 180 SER A C 1
ATOM 1388 O O . SER A 1 180 ? 1.598 -7.4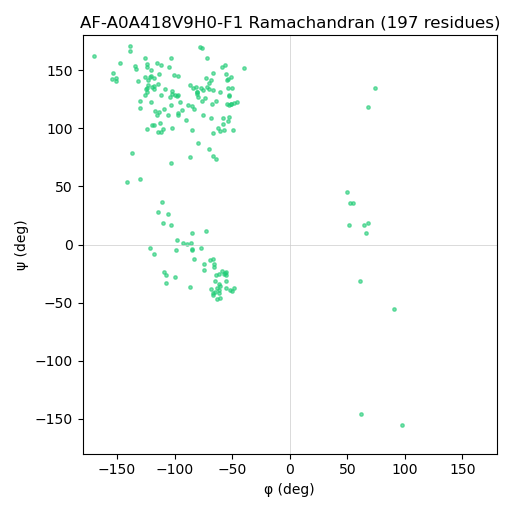94 -17.137 1.00 79.38 180 SER A O 1
ATOM 1390 N N . ASN A 1 181 ? 3.183 -8.861 -16.302 1.00 82.94 181 ASN A N 1
ATOM 1391 C CA . ASN A 1 181 ? 2.378 -10.081 -16.303 1.00 82.94 181 ASN A CA 1
ATOM 1392 C C . ASN A 1 181 ? 1.774 -10.410 -14.930 1.00 82.94 181 ASN A C 1
ATOM 1394 O O . ASN A 1 181 ? 1.022 -11.378 -14.839 1.00 82.94 181 ASN A O 1
ATOM 1398 N N . ASP A 1 182 ? 2.094 -9.646 -13.880 1.00 85.62 182 ASP A N 1
ATOM 1399 C CA . ASP A 1 182 ? 1.500 -9.824 -12.556 1.00 85.62 182 ASP A CA 1
ATOM 1400 C C . ASP A 1 182 ? 0.420 -8.750 -12.317 1.00 85.62 182 ASP A C 1
ATOM 1402 O O . ASP A 1 182 ? 0.746 -7.614 -11.960 1.00 85.62 182 ASP A O 1
ATOM 1406 N N . PRO A 1 183 ? -0.879 -9.077 -12.481 1.00 80.50 183 PRO A N 1
ATOM 1407 C CA . PRO A 1 183 ? -1.963 -8.132 -12.210 1.00 80.50 183 PRO A CA 1
ATOM 1408 C C . PRO A 1 183 ? -2.081 -7.777 -10.719 1.00 80.50 183 PRO A C 1
ATOM 1410 O O . PRO A 1 183 ? -2.782 -6.835 -10.362 1.00 80.50 183 PRO A O 1
ATOM 1413 N N . TYR A 1 184 ? -1.400 -8.511 -9.838 1.00 84.00 184 TYR A N 1
ATOM 1414 C CA . TYR A 1 184 ? -1.432 -8.334 -8.392 1.00 84.00 184 TYR A CA 1
ATOM 1415 C C . TYR A 1 184 ? -0.115 -7.796 -7.840 1.00 84.00 184 TYR A C 1
ATOM 1417 O O . TYR A 1 184 ? 0.106 -7.857 -6.632 1.00 84.00 184 TYR A O 1
ATOM 1425 N N . PHE A 1 185 ? 0.740 -7.208 -8.685 1.00 88.06 185 PHE A N 1
ATOM 1426 C CA . PHE A 1 185 ? 2.064 -6.762 -8.259 1.00 88.06 185 PHE A CA 1
ATOM 1427 C C . PHE A 1 185 ? 2.005 -5.795 -7.061 1.00 88.06 185 PHE A C 1
ATOM 1429 O O . PHE A 1 185 ? 2.807 -5.919 -6.143 1.00 88.06 185 PHE A O 1
ATOM 1436 N N . LEU A 1 186 ? 1.022 -4.889 -6.982 1.00 91.25 186 LEU A N 1
ATOM 1437 C CA . LEU A 1 186 ? 0.827 -4.011 -5.810 1.00 91.25 186 LEU A CA 1
ATOM 1438 C C . LEU A 1 186 ? -0.136 -4.570 -4.759 1.00 91.25 186 LEU A C 1
ATOM 1440 O O . LEU A 1 186 ? -0.381 -3.905 -3.759 1.00 91.25 186 LEU A O 1
ATOM 1444 N N . MET A 1 187 ? -0.685 -5.762 -4.958 1.00 91.31 187 MET A N 1
ATOM 1445 C CA . MET A 1 187 ? -1.621 -6.426 -4.048 1.00 91.31 187 MET A CA 1
ATOM 1446 C C . MET A 1 187 ? -1.167 -7.866 -3.778 1.00 91.31 187 MET A C 1
ATOM 1448 O O . MET A 1 187 ? -1.926 -8.805 -4.017 1.00 91.31 187 MET A O 1
ATOM 1452 N N . PRO A 1 188 ? 0.070 -8.077 -3.288 1.00 89.56 188 PRO A N 1
ATOM 1453 C CA . PRO A 1 188 ? 0.682 -9.402 -3.267 1.00 89.56 188 PRO A CA 1
ATOM 1454 C C . PRO A 1 188 ? -0.089 -10.418 -2.418 1.00 89.56 188 PRO A C 1
ATOM 1456 O O . PRO A 1 188 ? -0.030 -11.611 -2.695 1.00 89.56 188 PRO A O 1
ATOM 1459 N N . TRP A 1 189 ? -0.865 -9.972 -1.424 1.00 89.38 189 TRP A N 1
ATOM 1460 C CA . TRP A 1 189 ? -1.739 -10.844 -0.633 1.00 89.38 189 TRP A CA 1
ATOM 1461 C C . TRP A 1 189 ? -2.752 -11.612 -1.491 1.00 89.38 189 TRP A C 1
ATOM 1463 O O . TRP A 1 189 ? -3.165 -12.691 -1.082 1.00 89.38 189 TRP A O 1
ATOM 1473 N N . LEU A 1 190 ? -3.128 -11.112 -2.675 1.00 89.62 190 LEU A N 1
ATOM 1474 C CA . LEU A 1 190 ? -4.038 -11.801 -3.597 1.00 89.62 190 LEU A CA 1
ATOM 1475 C C . LEU A 1 190 ? -3.427 -13.055 -4.225 1.00 89.62 190 LEU A C 1
ATOM 1477 O O . LEU A 1 190 ? -4.168 -13.880 -4.748 1.00 89.62 190 LEU A O 1
ATOM 1481 N N . HIS A 1 191 ? -2.111 -13.254 -4.118 1.00 87.69 191 HIS A N 1
ATOM 1482 C CA . HIS A 1 191 ? -1.473 -14.527 -4.463 1.00 87.69 191 HIS A CA 1
ATOM 1483 C C . HIS A 1 191 ? -1.728 -15.617 -3.411 1.00 87.69 191 HIS A C 1
ATOM 1485 O O . HIS A 1 191 ? -1.558 -16.799 -3.699 1.00 87.69 191 HIS A O 1
ATOM 1491 N N . LEU A 1 192 ? -2.164 -15.257 -2.198 1.00 88.25 192 LEU A N 1
ATOM 1492 C CA . LEU A 1 192 ? -2.508 -16.219 -1.150 1.00 88.25 192 LEU A CA 1
ATOM 1493 C C . LEU A 1 192 ? -3.920 -16.770 -1.382 1.00 88.25 192 LEU A C 1
ATOM 1495 O O . LEU A 1 192 ? -4.872 -15.999 -1.477 1.00 88.25 192 LEU A O 1
ATOM 1499 N N . ASP A 1 193 ? -4.078 -18.096 -1.358 1.00 88.81 193 ASP A N 1
ATOM 1500 C CA . ASP A 1 193 ? -5.344 -18.794 -1.661 1.00 88.81 193 ASP A CA 1
ATOM 1501 C C . ASP A 1 193 ? -6.573 -18.231 -0.926 1.00 88.81 193 ASP A C 1
ATOM 1503 O O . ASP A 1 193 ? -7.655 -18.103 -1.493 1.00 88.81 193 ASP A O 1
ATOM 1507 N N . LYS A 1 194 ? -6.408 -17.817 0.335 1.00 87.12 194 LYS A N 1
ATOM 1508 C CA . LYS A 1 194 ? -7.486 -17.229 1.154 1.00 87.12 194 LYS A CA 1
ATOM 1509 C C . LYS A 1 194 ? -8.006 -15.870 0.655 1.00 87.12 194 LYS A C 1
ATOM 1511 O O . LYS A 1 194 ? -9.078 -15.451 1.090 1.00 87.12 194 LYS A O 1
ATOM 1516 N N . TYR A 1 195 ? -7.261 -15.182 -0.210 1.00 86.75 195 TYR A N 1
ATOM 1517 C CA . TYR A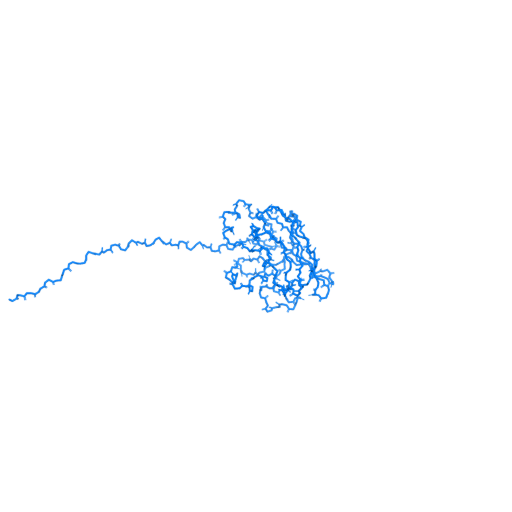 1 195 ? -7.574 -13.839 -0.707 1.00 86.75 195 TYR A CA 1
ATOM 1518 C C . TYR A 1 195 ? -7.790 -13.772 -2.229 1.00 86.75 195 TYR A C 1
ATOM 1520 O O . TYR A 1 195 ? -8.252 -12.742 -2.702 1.00 86.75 195 TYR A O 1
ATOM 1528 N N . GLN A 1 196 ? -7.534 -14.842 -2.991 1.00 76.69 196 GLN A N 1
ATOM 1529 C CA . GLN A 1 196 ? -7.577 -14.847 -4.468 1.00 76.69 196 GLN A CA 1
ATOM 1530 C C . GLN A 1 196 ? -8.908 -14.379 -5.095 1.00 76.69 196 GLN A C 1
ATOM 1532 O O . GLN A 1 196 ? -8.909 -13.894 -6.223 1.00 76.69 196 GLN A O 1
ATOM 1537 N N . ASN A 1 197 ? -10.029 -14.475 -4.371 1.00 72.69 197 ASN A N 1
ATOM 1538 C CA . ASN A 1 197 ? -11.363 -14.071 -4.849 1.00 72.69 197 ASN A CA 1
ATOM 1539 C C . ASN A 1 197 ? -11.845 -12.726 -4.278 1.00 72.69 197 ASN A C 1
ATOM 1541 O O . ASN A 1 197 ? -13.041 -12.439 -4.286 1.00 72.69 197 ASN A O 1
ATOM 1545 N N . ARG A 1 198 ? -10.931 -11.921 -3.730 1.00 69.50 198 ARG A N 1
ATOM 1546 C CA . ARG A 1 198 ? -11.233 -10.619 -3.134 1.00 69.50 198 ARG A CA 1
ATOM 1547 C C . ARG A 1 198 ? -10.614 -9.547 -4.022 1.00 69.50 198 ARG A C 1
ATOM 1549 O O . ARG A 1 198 ? -9.412 -9.316 -3.947 1.00 69.50 198 ARG A O 1
ATOM 1556 N N . ARG A 1 199 ? -11.399 -8.966 -4.917 1.00 57.84 199 ARG A N 1
ATOM 1557 C CA . ARG A 1 199 ? -11.052 -7.691 -5.553 1.00 57.84 199 ARG A CA 1
ATOM 1558 C C . ARG A 1 199 ? -11.894 -6.594 -4.917 1.00 57.84 199 ARG A C 1
ATOM 1560 O O . ARG A 1 199 ? -12.903 -6.983 -4.290 1.00 57.84 199 ARG A O 1
#

Nearest PDB structures (foldseek):
  1t5r-assembly1_A  TM=4.343E-01  e=5.052E+00  Staphylococcus phage PVL
  4tw1-assembly1_A  TM=4.190E-01  e=4.228E+00  Staphylococcus aureus subsp. aureus USA300_TCH1516
  4tw1-assembly1_G  TM=4.255E-01  e=5.052E+00  Staphylococcus aureus subsp. aureus USA300_TCH1516
  5k59-assembly1_B  TM=4.195E-01  e=6.037E+00  Staphylococcus aureus subsp. aureus USA300
  6rhv-assembly1_G  TM=4.100E-01  e=7.655E+00  Staphylococcus aureus

Mean predicted aligned error: 11.3 Å